Protein AF-A0A2Z2NC49-F1 (afdb_monomer_lite)

Secondary structure (DSSP, 8-state):
-HHHHHHHHHHHHHT-SGGGGHHHHHHHHHH-HHHHHHHHHHHHHHHHHH-----TTSHHHHHHHHHHHHHHHHHHHHHHH------HHHHHHHHHHHHTTT-HHHHHHHHHHHHHHHS---HHHHHHHHHHHHHHHHTHHHH-STTTHHHHHHHHHHHHHHHHHHHHHHHHHHHHHHHHHHHHS--

Radius of gyration: 19.15 Å; chains: 1; bounding box: 64×33×47 Å

Structure (mmCIF, N/CA/C/O backbone):
data_AF-A0A2Z2NC49-F1
#
_entry.id   AF-A0A2Z2NC49-F1
#
loop_
_atom_site.group_PDB
_atom_site.id
_atom_site.type_symbol
_atom_site.label_atom_id
_atom_site.label_alt_id
_atom_site.label_comp_id
_atom_site.label_asym_id
_atom_site.label_entity_id
_atom_site.label_seq_id
_atom_site.pdbx_PDB_ins_code
_atom_site.Cartn_x
_atom_site.Cartn_y
_atom_site.Cartn_z
_atom_site.occupancy
_atom_site.B_iso_or_equiv
_atom_site.auth_seq_id
_atom_site.auth_comp_id
_atom_site.auth_asym_id
_atom_site.auth_atom_id
_atom_site.pdbx_PDB_model_num
ATOM 1 N N . MET A 1 1 ? -2.972 -3.391 14.248 1.00 80.25 1 MET A N 1
ATOM 2 C CA . MET A 1 1 ? -1.504 -3.484 14.465 1.00 80.25 1 MET A CA 1
ATOM 3 C C . MET A 1 1 ? -0.791 -4.216 13.340 1.00 80.25 1 MET A C 1
ATOM 5 O O . MET A 1 1 ? 0.402 -4.004 13.164 1.00 80.25 1 MET A O 1
ATOM 9 N N . ILE A 1 2 ? -1.480 -5.060 12.569 1.00 86.94 2 ILE A N 1
ATOM 10 C CA . ILE A 1 2 ? -0.875 -5.729 11.416 1.00 86.94 2 ILE A CA 1
ATOM 11 C C . ILE A 1 2 ? -0.405 -4.758 10.324 1.00 86.94 2 ILE A C 1
ATOM 13 O O . ILE A 1 2 ? 0.514 -5.100 9.597 1.00 86.94 2 ILE A O 1
ATOM 17 N N . GLY A 1 3 ? -0.953 -3.540 10.237 1.00 86.50 3 GLY A N 1
ATOM 18 C CA . GLY A 1 3 ? -0.436 -2.502 9.347 1.00 86.50 3 GLY A CA 1
ATOM 19 C C . GLY A 1 3 ? 0.969 -2.059 9.738 1.00 86.50 3 GLY A C 1
ATOM 20 O O . GLY A 1 3 ? 1.830 -1.954 8.876 1.00 86.50 3 GLY A O 1
ATOM 21 N N . VAL A 1 4 ? 1.239 -1.913 11.039 1.00 89.62 4 VAL A N 1
ATOM 22 C CA . VAL A 1 4 ? 2.593 -1.629 11.551 1.00 89.62 4 VAL A CA 1
ATOM 23 C C . VAL A 1 4 ? 3.559 -2.763 11.205 1.00 89.62 4 VAL A C 1
ATOM 25 O O . VAL A 1 4 ? 4.654 -2.509 10.709 1.00 89.62 4 VAL A O 1
ATOM 28 N N . VAL A 1 5 ? 3.141 -4.015 11.419 1.00 90.44 5 VAL A N 1
ATOM 29 C CA . VAL A 1 5 ? 3.949 -5.201 11.083 1.00 90.44 5 VAL A CA 1
ATOM 30 C C . VAL A 1 5 ? 4.217 -5.270 9.580 1.00 90.44 5 VAL A C 1
ATOM 32 O O . VAL A 1 5 ? 5.365 -5.418 9.168 1.00 90.44 5 VAL A O 1
ATOM 35 N N . ALA A 1 6 ? 3.178 -5.096 8.761 1.00 91.06 6 ALA A N 1
ATOM 36 C CA . ALA A 1 6 ? 3.289 -5.078 7.311 1.00 91.06 6 ALA A CA 1
ATOM 37 C C . ALA A 1 6 ? 4.220 -3.959 6.833 1.00 91.06 6 ALA A C 1
ATOM 39 O O . ALA A 1 6 ? 5.021 -4.204 5.943 1.00 91.06 6 ALA A O 1
ATOM 40 N N . SER A 1 7 ? 4.178 -2.761 7.431 1.00 91.62 7 SER A N 1
ATOM 41 C CA . SER A 1 7 ? 5.107 -1.674 7.089 1.00 91.62 7 SER A CA 1
ATOM 42 C C . SER A 1 7 ? 6.551 -2.047 7.385 1.00 91.62 7 SER A C 1
ATOM 44 O O . SER A 1 7 ? 7.398 -1.897 6.509 1.00 91.62 7 SER A O 1
ATOM 46 N N . ILE A 1 8 ? 6.837 -2.574 8.576 1.00 91.94 8 ILE A N 1
ATOM 47 C CA . ILE A 1 8 ? 8.197 -2.994 8.938 1.00 91.94 8 ILE A CA 1
ATOM 48 C C . ILE A 1 8 ? 8.706 -4.037 7.938 1.00 91.94 8 ILE A C 1
ATOM 50 O O . ILE A 1 8 ? 9.750 -3.832 7.323 1.00 91.94 8 ILE A O 1
ATOM 54 N N . LEU A 1 9 ? 7.936 -5.105 7.716 1.00 91.38 9 LEU A N 1
ATOM 55 C CA . LEU A 1 9 ? 8.296 -6.186 6.795 1.00 91.38 9 LEU A CA 1
ATOM 56 C C . LEU A 1 9 ? 8.420 -5.702 5.342 1.00 91.38 9 LEU A C 1
ATOM 58 O O . LEU A 1 9 ? 9.351 -6.104 4.650 1.00 91.38 9 LEU A O 1
ATOM 62 N N . ALA A 1 10 ? 7.558 -4.785 4.897 1.00 89.81 10 ALA A N 1
ATOM 63 C CA . ALA A 1 10 ? 7.665 -4.177 3.573 1.00 89.81 10 ALA A CA 1
ATOM 64 C C . ALA A 1 10 ? 8.975 -3.400 3.404 1.00 89.81 10 ALA A C 1
ATOM 66 O O . ALA A 1 10 ? 9.538 -3.413 2.317 1.00 89.81 10 ALA A O 1
ATOM 67 N N . GLY A 1 11 ? 9.488 -2.763 4.462 1.00 87.94 11 GLY A N 1
ATOM 68 C CA . GLY A 1 11 ? 10.800 -2.111 4.418 1.00 87.94 11 GLY A CA 1
ATOM 69 C C . GLY A 1 11 ? 11.940 -3.096 4.229 1.00 87.94 11 GLY A C 1
ATOM 70 O O . GLY A 1 11 ? 12.829 -2.830 3.431 1.00 87.94 11 GLY A O 1
ATOM 71 N N . PHE A 1 12 ? 11.882 -4.263 4.874 1.00 87.69 12 PHE A N 1
ATOM 72 C CA . PHE A 1 12 ? 12.858 -5.329 4.636 1.00 87.69 12 PHE A CA 1
ATOM 73 C C . PHE A 1 12 ? 12.808 -5.838 3.192 1.00 87.69 12 PHE A C 1
ATOM 75 O O . PHE A 1 12 ? 13.853 -5.946 2.559 1.00 87.69 12 PHE A O 1
ATOM 82 N N . VAL A 1 13 ? 11.609 -6.078 2.650 1.00 86.00 13 VAL A N 1
ATOM 83 C CA . VAL A 1 13 ? 11.428 -6.491 1.245 1.00 86.00 13 VAL A CA 1
ATOM 84 C C . VAL A 1 13 ? 11.926 -5.413 0.274 1.00 86.00 13 VAL A C 1
ATOM 86 O O . VAL A 1 13 ? 12.535 -5.727 -0.742 1.00 86.00 13 VAL A O 1
ATOM 89 N N . ALA A 1 14 ? 11.699 -4.141 0.602 1.00 84.88 14 ALA A N 1
ATOM 90 C CA . ALA A 1 14 ? 12.112 -2.987 -0.192 1.00 84.88 14 ALA A CA 1
ATOM 91 C C . ALA A 1 14 ? 13.572 -2.549 0.042 1.00 84.88 14 ALA A C 1
ATOM 93 O O . ALA A 1 14 ? 14.036 -1.621 -0.616 1.00 84.88 14 ALA A O 1
ATOM 94 N N . GLY A 1 15 ? 14.286 -3.152 0.998 1.00 85.31 15 GLY A N 1
ATOM 95 C CA . GLY A 1 15 ? 15.643 -2.749 1.376 1.00 85.31 15 GLY A CA 1
ATOM 96 C C . GLY A 1 15 ? 15.753 -1.357 2.019 1.00 85.31 15 GLY A C 1
ATOM 97 O O . GLY A 1 15 ? 16.806 -0.731 1.927 1.00 85.31 15 GLY A O 1
ATOM 98 N N . THR A 1 16 ? 14.696 -0.849 2.665 1.00 85.50 16 THR A N 1
ATOM 99 C CA . THR A 1 16 ? 14.674 0.473 3.318 1.00 85.50 16 THR A CA 1
ATOM 100 C C . THR A 1 16 ? 14.382 0.394 4.816 1.00 85.50 16 THR A C 1
ATOM 102 O O . THR A 1 16 ? 13.482 -0.310 5.273 1.00 85.50 16 THR A O 1
ATOM 105 N N . TYR A 1 17 ? 15.113 1.189 5.597 1.00 88.19 17 TYR A N 1
ATOM 106 C CA . TYR A 1 17 ? 14.964 1.282 7.054 1.00 88.19 17 TYR A CA 1
ATOM 107 C C . TYR A 1 17 ? 13.852 2.240 7.488 1.00 88.19 17 TYR A C 1
ATOM 109 O O . TYR A 1 17 ? 13.485 2.297 8.660 1.00 88.19 17 TYR A O 1
ATOM 117 N N . ILE A 1 18 ? 13.300 3.015 6.557 1.00 88.00 18 ILE A N 1
ATOM 118 C CA . ILE A 1 18 ? 12.394 4.127 6.871 1.00 88.00 18 ILE A CA 1
ATOM 119 C C . ILE A 1 18 ? 11.063 3.631 7.423 1.00 88.00 18 ILE A C 1
ATOM 121 O O . ILE A 1 18 ? 10.421 4.301 8.233 1.00 88.00 18 ILE A O 1
ATOM 125 N N . THR A 1 19 ? 10.666 2.414 7.065 1.00 89.62 19 THR A N 1
ATOM 126 C CA . THR A 1 19 ? 9.452 1.798 7.597 1.00 89.62 19 THR A CA 1
ATOM 127 C C . THR A 1 19 ? 9.523 1.487 9.092 1.00 89.62 19 THR A C 1
ATOM 129 O O . THR A 1 19 ? 8.475 1.308 9.712 1.00 89.62 19 THR A O 1
ATOM 132 N N . LEU A 1 20 ? 10.709 1.530 9.712 1.00 91.19 20 LEU A N 1
ATOM 133 C CA . LEU A 1 20 ? 10.869 1.452 11.168 1.00 91.19 20 LEU A CA 1
ATOM 134 C C . LEU A 1 20 ? 10.263 2.654 11.904 1.00 91.19 20 LEU A C 1
ATOM 136 O O . LEU A 1 20 ? 10.089 2.596 13.118 1.00 91.19 20 LEU A O 1
ATOM 140 N N . LEU A 1 21 ? 9.892 3.723 11.192 1.00 91.31 21 LEU A N 1
ATOM 141 C CA . LEU A 1 21 ? 9.125 4.840 11.747 1.00 91.31 21 LEU A CA 1
ATOM 142 C C . LEU A 1 21 ? 7.625 4.524 11.896 1.00 91.31 21 LEU A C 1
ATOM 144 O O . LEU A 1 21 ? 6.924 5.232 12.621 1.00 91.31 21 LEU A O 1
ATOM 148 N N . ALA A 1 22 ? 7.114 3.457 11.269 1.00 91.75 22 ALA A N 1
ATOM 149 C CA . ALA A 1 22 ? 5.693 3.097 11.318 1.00 91.75 22 ALA A CA 1
ATOM 150 C C . ALA A 1 22 ? 5.133 2.898 12.748 1.00 91.75 22 ALA A C 1
ATOM 152 O O . ALA A 1 22 ? 4.032 3.390 13.022 1.00 91.75 22 ALA A O 1
ATOM 153 N N . PRO A 1 23 ? 5.849 2.263 13.703 1.00 92.56 23 PRO A N 1
ATOM 154 C CA . PRO A 1 23 ? 5.415 2.194 15.098 1.00 92.56 23 PRO A CA 1
ATOM 155 C C . PRO A 1 23 ? 5.244 3.570 15.740 1.00 92.56 23 PRO A C 1
ATOM 157 O O . PRO A 1 23 ? 4.274 3.783 16.461 1.00 92.56 23 PRO A O 1
ATOM 160 N N . LEU A 1 24 ? 6.144 4.517 15.458 1.00 92.81 24 LEU A N 1
ATOM 161 C CA . LEU A 1 24 ? 6.079 5.869 16.015 1.00 92.81 24 LEU A CA 1
ATOM 162 C C . LEU A 1 24 ? 4.837 6.612 15.508 1.00 92.81 24 LEU A C 1
ATOM 164 O O . LEU A 1 24 ? 4.118 7.221 16.300 1.00 92.81 24 LEU A O 1
ATOM 168 N N . VAL A 1 25 ? 4.525 6.477 14.216 1.00 93.06 25 VAL A N 1
ATOM 169 C CA . VAL A 1 25 ? 3.282 6.995 13.620 1.00 93.06 25 VAL A CA 1
ATOM 170 C C . VAL A 1 25 ? 2.052 6.421 14.332 1.00 93.06 25 VAL A C 1
ATOM 172 O O . VAL A 1 25 ? 1.142 7.164 14.707 1.00 93.06 25 VAL A O 1
ATOM 175 N N . TYR A 1 26 ? 2.033 5.109 14.575 1.00 91.94 26 TYR A N 1
ATOM 176 C CA . TYR A 1 26 ? 0.920 4.452 15.261 1.00 91.94 26 TYR A CA 1
ATOM 177 C C . TYR A 1 26 ? 0.796 4.874 16.734 1.00 91.94 26 TYR A C 1
ATOM 179 O O . TYR A 1 26 ? -0.310 5.130 17.208 1.00 91.94 26 TYR A O 1
ATOM 187 N N . ILE A 1 27 ? 1.910 5.018 17.458 1.00 92.38 27 ILE A N 1
ATOM 188 C CA . ILE A 1 27 ? 1.918 5.491 18.853 1.00 92.38 27 ILE A CA 1
ATOM 189 C C . ILE A 1 27 ? 1.343 6.910 18.947 1.00 92.38 27 ILE A C 1
ATOM 191 O O . ILE A 1 27 ? 0.522 7.188 19.823 1.00 92.38 27 ILE A O 1
ATOM 195 N N . LEU A 1 28 ? 1.711 7.802 18.023 1.00 91.69 28 LEU A N 1
ATOM 196 C CA . LEU A 1 28 ? 1.137 9.149 17.965 1.00 91.69 28 LEU A CA 1
ATOM 197 C C . LEU A 1 28 ? -0.372 9.110 17.698 1.00 91.69 28 LEU A C 1
ATOM 199 O O . LEU A 1 28 ? -1.124 9.853 18.334 1.00 91.69 28 LEU A O 1
ATOM 203 N N . ALA A 1 29 ? -0.821 8.198 16.831 1.00 91.75 29 ALA A N 1
ATOM 204 C CA . ALA A 1 29 ? -2.239 7.990 16.558 1.00 91.75 29 ALA A CA 1
ATOM 205 C C . ALA A 1 29 ? -3.023 7.539 17.798 1.00 91.75 29 ALA A C 1
ATOM 207 O O . ALA A 1 29 ? -4.148 7.998 17.996 1.00 91.75 29 ALA A O 1
ATOM 208 N N . LEU A 1 30 ? -2.438 6.695 18.660 1.00 89.25 30 LEU A N 1
ATOM 209 C CA . LEU A 1 30 ? -3.069 6.271 19.918 1.00 89.25 30 LEU A CA 1
ATOM 210 C C . LEU A 1 30 ? -3.349 7.457 20.851 1.00 89.25 30 LEU A C 1
ATOM 212 O O . LEU A 1 30 ? -4.396 7.482 21.497 1.00 89.25 30 LEU A O 1
ATOM 216 N N . LYS A 1 31 ? -2.459 8.457 20.888 1.00 91.00 31 LYS A N 1
ATOM 217 C CA . LYS A 1 31 ? -2.637 9.671 21.701 1.00 91.00 31 LYS A CA 1
ATOM 218 C C . LYS A 1 31 ? -3.673 10.621 21.099 1.00 91.00 31 LYS A C 1
ATOM 220 O O . LYS A 1 31 ? -4.560 11.094 21.803 1.00 91.00 31 LYS A O 1
ATOM 225 N N . ASN A 1 32 ? -3.562 10.921 19.805 1.00 90.50 32 ASN A N 1
ATOM 226 C CA . ASN A 1 32 ? -4.504 11.776 19.085 1.00 90.50 32 ASN A CA 1
ATOM 227 C C . ASN A 1 32 ? -4.551 11.375 17.602 1.00 90.50 32 ASN A C 1
ATOM 229 O O . ASN A 1 32 ? -3.512 11.280 16.950 1.00 90.50 32 ASN A O 1
ATOM 233 N N . ARG A 1 33 ? -5.761 11.204 17.048 1.00 88.81 33 ARG A N 1
ATOM 234 C CA . ARG A 1 33 ? -5.955 10.857 15.629 1.00 88.81 33 ARG A CA 1
ATOM 235 C C . ARG A 1 33 ? -5.261 11.829 14.705 1.00 88.81 33 ARG A C 1
ATOM 237 O O . ARG A 1 33 ? -4.655 11.409 13.730 1.00 88.81 33 ARG A O 1
ATOM 244 N N . ASP A 1 34 ? -5.421 13.113 14.995 1.00 92.19 34 ASP A N 1
ATOM 245 C CA . ASP A 1 34 ? -5.046 14.157 14.059 1.00 92.19 34 ASP A CA 1
ATOM 246 C C . ASP A 1 34 ? -3.517 14.268 14.033 1.00 92.19 34 ASP A C 1
ATOM 248 O O . ASP A 1 34 ? -2.929 14.365 12.962 1.00 92.19 34 ASP A O 1
ATOM 252 N N . LEU A 1 35 ? -2.862 14.072 15.187 1.00 91.88 35 LEU A N 1
ATOM 253 C CA . LEU A 1 35 ? -1.407 13.899 15.260 1.00 91.88 35 LEU A CA 1
ATOM 254 C C . LEU A 1 35 ? -0.939 12.646 14.512 1.00 91.88 35 LEU A C 1
ATOM 256 O O . LEU A 1 35 ? 0.044 12.714 13.782 1.00 91.88 35 LEU A O 1
ATOM 260 N N . GLY A 1 36 ? -1.642 11.520 14.659 1.00 92.31 36 GLY A N 1
ATOM 261 C CA . GLY A 1 36 ? -1.344 10.291 13.920 1.00 92.31 36 GLY A CA 1
ATOM 262 C C . GLY A 1 36 ? -1.448 10.462 12.404 1.00 92.31 36 GLY A C 1
ATOM 263 O O . GLY A 1 36 ? -0.591 9.976 11.676 1.00 92.31 36 GLY A O 1
ATOM 264 N N . LEU A 1 37 ? -2.460 11.189 11.924 1.00 93.88 37 LEU A N 1
ATOM 265 C CA . LEU A 1 37 ? -2.645 11.490 10.502 1.00 93.88 37 LEU A CA 1
ATOM 266 C C . LEU A 1 37 ? -1.564 12.428 9.964 1.00 93.88 37 LEU A C 1
ATOM 268 O O . LEU A 1 37 ? -1.038 12.181 8.882 1.00 93.88 37 LEU A O 1
ATOM 272 N N . VAL A 1 38 ? -1.196 13.463 10.723 1.00 95.38 38 VAL A N 1
ATOM 273 C CA . VAL A 1 38 ? -0.081 14.352 10.362 1.00 95.38 38 VAL A CA 1
ATOM 274 C C . VAL A 1 38 ? 1.230 13.565 10.310 1.00 95.38 38 VAL A C 1
ATOM 276 O O . VAL A 1 38 ? 1.960 13.658 9.326 1.00 95.38 38 VAL A O 1
ATOM 279 N N . ALA A 1 39 ? 1.503 12.735 11.319 1.00 94.69 39 ALA A N 1
ATOM 280 C CA . ALA A 1 39 ? 2.688 11.882 11.352 1.00 94.69 39 ALA A CA 1
ATOM 281 C C . ALA A 1 39 ? 2.711 10.886 10.185 1.00 94.69 39 ALA A C 1
ATOM 283 O O . ALA A 1 39 ? 3.747 10.708 9.553 1.00 94.69 39 ALA A O 1
ATOM 284 N N . TYR A 1 40 ? 1.568 10.278 9.864 1.00 95.25 40 TYR A N 1
ATOM 285 C CA . TYR A 1 40 ? 1.418 9.371 8.729 1.00 95.25 40 TYR A CA 1
ATOM 286 C C . TYR A 1 40 ? 1.685 10.069 7.391 1.00 95.25 40 TYR A C 1
ATOM 288 O O . TYR A 1 40 ? 2.366 9.513 6.531 1.00 95.25 40 TYR A O 1
ATOM 296 N N . LEU A 1 41 ? 1.190 11.297 7.223 1.00 94.31 41 LEU A N 1
ATOM 297 C CA . LEU A 1 41 ? 1.400 12.082 6.010 1.00 94.31 41 LEU A CA 1
ATOM 298 C C . LEU A 1 41 ? 2.881 12.427 5.816 1.00 94.31 41 LEU A C 1
ATOM 300 O O . LEU A 1 41 ? 3.422 12.200 4.738 1.00 94.31 41 LEU A O 1
ATOM 304 N N . ILE A 1 42 ? 3.554 12.898 6.870 1.00 94.25 42 ILE A N 1
ATOM 305 C CA . ILE A 1 42 ? 5.002 13.159 6.844 1.00 94.25 42 ILE A CA 1
ATOM 306 C C . ILE A 1 42 ? 5.772 11.866 6.543 1.00 94.25 42 ILE A C 1
ATOM 308 O O . ILE A 1 42 ? 6.675 11.864 5.709 1.00 94.25 42 ILE A O 1
ATOM 312 N N . TYR A 1 43 ? 5.382 10.759 7.179 1.00 93.75 43 TYR A N 1
ATOM 313 C CA . TYR A 1 43 ? 5.983 9.446 6.971 1.00 93.75 43 TYR A CA 1
ATOM 314 C C . TYR A 1 43 ? 5.896 8.982 5.513 1.00 93.75 43 TYR A C 1
ATOM 316 O O . TYR A 1 43 ? 6.913 8.566 4.965 1.00 93.75 43 TYR A O 1
ATOM 324 N N . ILE A 1 44 ? 4.734 9.087 4.856 1.00 92.25 44 ILE A N 1
ATOM 325 C CA . ILE A 1 44 ? 4.623 8.711 3.437 1.00 92.25 44 ILE A CA 1
ATOM 326 C C . ILE A 1 44 ? 5.459 9.618 2.553 1.00 92.25 44 ILE A C 1
ATOM 328 O O . ILE A 1 44 ? 6.110 9.114 1.645 1.00 92.25 44 ILE A O 1
ATOM 332 N N . LEU A 1 45 ? 5.432 10.935 2.772 1.00 90.62 45 LEU A N 1
ATOM 333 C CA . LEU A 1 45 ? 6.206 11.861 1.942 1.00 90.62 45 LEU A CA 1
ATOM 334 C C . LEU A 1 45 ? 7.699 11.532 2.014 1.00 90.62 45 LEU A C 1
ATOM 336 O O . LEU A 1 45 ? 8.379 11.492 0.991 1.00 90.62 45 LEU A O 1
ATOM 340 N N . TYR A 1 46 ? 8.185 11.218 3.213 1.00 91.62 46 TYR A N 1
ATOM 341 C CA . TYR A 1 46 ? 9.564 10.802 3.416 1.00 91.62 46 TYR A CA 1
ATOM 342 C C . TYR A 1 46 ? 9.861 9.420 2.809 1.00 91.62 46 TYR A C 1
ATOM 344 O O . TYR A 1 46 ? 10.881 9.242 2.144 1.00 91.62 46 TYR A O 1
ATOM 352 N N . LEU A 1 47 ? 8.956 8.448 2.966 1.00 89.81 47 LEU A N 1
ATOM 353 C CA . LEU A 1 47 ? 9.077 7.119 2.356 1.00 89.81 47 LEU A CA 1
ATOM 354 C C . LEU A 1 47 ? 9.088 7.192 0.818 1.00 89.81 47 LEU A C 1
ATOM 356 O O . LEU A 1 47 ? 9.887 6.526 0.172 1.00 89.81 47 LEU A O 1
ATOM 360 N N . GLY A 1 48 ? 8.237 8.029 0.228 1.00 84.44 48 GLY A N 1
ATOM 361 C CA . GLY A 1 48 ? 8.165 8.224 -1.219 1.00 84.44 48 GLY A CA 1
ATOM 362 C C . GLY A 1 48 ? 9.391 8.931 -1.796 1.00 84.44 48 GLY A C 1
ATOM 363 O O . GLY A 1 48 ? 9.773 8.647 -2.923 1.00 84.44 48 GLY A O 1
ATOM 364 N N . GLY A 1 49 ? 10.031 9.818 -1.028 1.00 82.44 49 GLY A N 1
ATOM 365 C CA . GLY A 1 49 ? 11.258 10.505 -1.447 1.00 82.44 49 GLY A CA 1
ATOM 366 C C . GLY A 1 49 ? 12.546 9.695 -1.271 1.00 82.44 49 GLY A C 1
ATOM 367 O O . GLY A 1 49 ? 13.602 10.147 -1.694 1.00 82.44 49 GLY A O 1
ATOM 368 N N . SER A 1 50 ? 12.482 8.534 -0.623 1.00 81.56 50 SER A N 1
ATOM 369 C CA . SER A 1 50 ? 13.660 7.744 -0.236 1.00 81.56 50 SER A CA 1
ATOM 370 C C . SER A 1 50 ? 13.756 6.383 -0.913 1.00 81.56 50 SER A C 1
ATOM 372 O O . SER A 1 50 ? 14.807 5.749 -0.860 1.00 81.56 50 SER A O 1
ATOM 374 N N . VAL A 1 51 ? 12.670 5.918 -1.530 1.00 79.75 51 VAL A N 1
ATOM 375 C CA . VAL A 1 51 ? 12.641 4.657 -2.266 1.00 79.75 51 VAL A CA 1
ATOM 376 C C . VAL A 1 51 ? 12.640 4.963 -3.755 1.00 79.75 51 VAL A C 1
ATOM 378 O O . VAL A 1 51 ? 11.652 5.449 -4.302 1.00 79.75 51 VAL A O 1
ATOM 381 N N . GLU A 1 52 ? 13.745 4.640 -4.419 1.00 72.25 52 GLU A N 1
ATOM 382 C CA . GLU A 1 52 ? 13.855 4.742 -5.869 1.00 72.25 52 GLU A CA 1
ATOM 383 C C . GLU A 1 52 ? 13.396 3.434 -6.521 1.00 72.25 52 GLU A C 1
ATOM 385 O O . GLU A 1 52 ? 14.061 2.402 -6.444 1.00 72.25 52 GLU A O 1
ATOM 390 N N . ALA A 1 53 ? 12.240 3.471 -7.183 1.00 70.38 53 ALA A N 1
ATOM 391 C CA . ALA A 1 53 ? 11.839 2.431 -8.122 1.00 70.38 53 ALA A CA 1
ATOM 392 C C . ALA A 1 53 ? 12.222 2.886 -9.534 1.00 70.38 53 ALA A C 1
ATOM 394 O O . ALA A 1 53 ? 11.862 3.984 -9.944 1.00 70.38 53 ALA A O 1
ATOM 395 N N . SER A 1 54 ? 12.941 2.055 -10.288 1.00 73.88 54 SER A N 1
ATOM 396 C CA . SER A 1 54 ? 13.377 2.395 -11.650 1.00 73.88 54 SER A CA 1
ATOM 397 C C . SER A 1 54 ? 12.220 2.384 -12.657 1.00 73.88 54 SER A C 1
ATOM 399 O O . SER A 1 54 ? 12.115 3.276 -13.498 1.00 73.88 54 SER A O 1
ATOM 401 N N . THR A 1 55 ? 11.348 1.375 -12.571 1.00 82.38 55 THR A N 1
ATOM 402 C CA . THR A 1 55 ? 10.153 1.205 -13.412 1.00 82.38 55 THR A CA 1
ATOM 403 C C . THR A 1 55 ? 9.224 0.137 -12.823 1.00 82.38 55 THR A C 1
ATOM 405 O O . THR A 1 55 ? 9.689 -0.879 -12.295 1.00 82.38 55 THR A O 1
ATOM 408 N N . LEU A 1 56 ? 7.909 0.324 -12.962 1.00 83.69 56 LEU A N 1
ATOM 409 C CA . LEU A 1 56 ? 6.872 -0.656 -12.612 1.00 83.69 56 LEU A CA 1
ATOM 410 C C . LEU A 1 56 ? 6.861 -1.885 -13.535 1.00 83.69 56 LEU A C 1
ATOM 412 O O . LEU A 1 56 ? 6.227 -2.882 -13.204 1.00 83.69 56 LEU A O 1
ATOM 416 N N . TYR A 1 57 ? 7.560 -1.839 -14.673 1.00 86.19 57 TYR A N 1
ATOM 417 C CA . TYR A 1 57 ? 7.709 -2.994 -15.568 1.00 86.19 57 TYR A CA 1
ATOM 418 C C . TYR A 1 57 ? 8.813 -3.962 -15.125 1.00 86.19 57 TYR A C 1
ATOM 420 O O . TYR A 1 57 ? 8.890 -5.082 -15.629 1.00 86.19 57 TYR A O 1
ATOM 428 N N . SER A 1 58 ? 9.656 -3.558 -14.172 1.00 88.19 58 SER A N 1
ATOM 429 C CA . SER A 1 58 ? 10.636 -4.448 -13.555 1.00 88.19 58 SER A CA 1
ATOM 430 C C . SER A 1 58 ? 9.989 -5.222 -12.412 1.00 88.19 58 SER A C 1
ATOM 432 O O . SER A 1 58 ? 9.206 -4.665 -11.643 1.00 88.19 58 SER A O 1
ATOM 434 N N . TYR A 1 59 ? 10.338 -6.501 -12.270 1.00 87.12 59 TYR A N 1
ATOM 435 C CA . TYR A 1 59 ? 9.831 -7.326 -11.175 1.00 87.12 59 TYR A CA 1
ATOM 436 C C . TYR A 1 59 ? 10.156 -6.708 -9.803 1.00 87.12 59 TYR A C 1
ATOM 438 O O . TYR A 1 59 ? 9.268 -6.560 -8.968 1.00 87.12 59 TYR A O 1
ATOM 446 N N . SER A 1 60 ? 11.401 -6.264 -9.594 1.00 86.06 60 SER A N 1
ATOM 447 C CA . SER A 1 60 ? 11.823 -5.635 -8.338 1.00 86.06 60 SER A CA 1
ATOM 448 C C . SER A 1 60 ? 11.074 -4.331 -8.061 1.00 86.06 60 SER A C 1
ATOM 450 O O . SER A 1 60 ? 10.603 -4.133 -6.942 1.00 86.06 60 SER A O 1
ATOM 452 N N . GLY A 1 61 ? 10.907 -3.468 -9.068 1.00 86.62 61 GLY A N 1
ATOM 453 C CA . GLY A 1 61 ? 10.147 -2.226 -8.938 1.00 86.62 61 GLY A CA 1
ATOM 454 C C . GLY A 1 61 ? 8.684 -2.490 -8.600 1.00 86.62 61 GLY A C 1
ATOM 455 O O . GLY A 1 61 ? 8.171 -1.939 -7.630 1.00 86.62 61 GLY A O 1
ATOM 456 N N . LEU A 1 62 ? 8.034 -3.402 -9.327 1.00 88.31 62 LEU A N 1
ATOM 457 C CA . LEU A 1 62 ? 6.641 -3.777 -9.092 1.00 88.31 62 LEU A CA 1
ATOM 458 C C . LEU A 1 62 ? 6.423 -4.321 -7.676 1.00 88.31 62 LEU A C 1
ATOM 460 O O . LEU A 1 62 ? 5.529 -3.855 -6.968 1.00 88.31 62 LEU A O 1
ATOM 464 N N . VAL A 1 63 ? 7.246 -5.285 -7.252 1.00 90.00 63 VAL A N 1
ATOM 465 C CA . VAL A 1 63 ? 7.149 -5.898 -5.920 1.00 90.00 63 VAL A CA 1
ATOM 466 C C . VAL A 1 63 ? 7.359 -4.854 -4.833 1.00 90.00 63 VAL A C 1
ATOM 468 O O . VAL A 1 63 ? 6.559 -4.778 -3.904 1.00 90.00 63 VAL A O 1
ATOM 471 N N . THR A 1 64 ? 8.377 -4.006 -4.977 1.00 89.38 64 THR A N 1
ATOM 472 C CA . THR A 1 64 ? 8.701 -2.953 -4.007 1.00 89.38 64 THR A CA 1
ATOM 473 C C . THR A 1 64 ? 7.565 -1.940 -3.887 1.00 89.38 64 THR A C 1
ATOM 475 O O . THR A 1 64 ? 7.106 -1.642 -2.782 1.00 89.38 64 THR A O 1
ATOM 478 N N . THR A 1 65 ? 7.047 -1.445 -5.016 1.00 89.06 65 THR A N 1
ATOM 479 C CA . THR A 1 65 ? 5.954 -0.468 -5.017 1.00 89.06 65 THR A CA 1
ATOM 480 C C . THR A 1 65 ? 4.664 -1.063 -4.456 1.00 89.06 65 THR A C 1
ATOM 482 O O . THR A 1 65 ? 3.990 -0.408 -3.659 1.00 89.06 65 THR A O 1
ATOM 485 N N . LEU A 1 66 ? 4.314 -2.304 -4.808 1.00 90.25 66 LEU A N 1
ATOM 486 C CA . LEU A 1 66 ? 3.130 -2.975 -4.263 1.00 90.25 66 LEU A CA 1
ATOM 487 C C . LEU A 1 66 ? 3.273 -3.254 -2.764 1.00 90.25 66 LEU A C 1
ATOM 489 O O . LEU A 1 66 ? 2.357 -2.954 -2.001 1.00 90.25 66 LEU A O 1
ATOM 493 N N . ALA A 1 67 ? 4.421 -3.770 -2.324 1.00 91.56 67 ALA A N 1
ATOM 494 C CA . ALA A 1 67 ? 4.679 -4.072 -0.921 1.00 91.56 67 ALA A CA 1
ATOM 495 C C . ALA A 1 67 ? 4.541 -2.819 -0.049 1.00 91.56 67 ALA A C 1
ATOM 497 O O . ALA A 1 67 ? 3.791 -2.824 0.930 1.00 91.56 67 ALA A O 1
ATOM 498 N N . LEU A 1 68 ? 5.209 -1.729 -0.440 1.00 91.88 68 LEU A N 1
ATOM 499 C CA . LEU A 1 68 ? 5.165 -0.469 0.294 1.00 91.88 68 LEU A CA 1
ATOM 500 C C . LEU A 1 68 ? 3.779 0.170 0.243 1.00 91.88 68 LEU A C 1
ATOM 502 O O . LEU A 1 68 ? 3.251 0.526 1.291 1.00 91.88 68 LEU A O 1
ATOM 506 N N . SER A 1 69 ? 3.150 0.271 -0.933 1.00 90.69 69 SER A N 1
ATOM 507 C CA . SER A 1 69 ? 1.831 0.910 -1.059 1.00 90.69 69 SER A CA 1
ATOM 508 C C . SER A 1 69 ? 0.757 0.193 -0.243 1.00 90.69 69 SER A C 1
ATOM 510 O O . SER A 1 69 ? 0.017 0.836 0.506 1.00 90.69 69 SER A O 1
ATOM 512 N N . LEU A 1 70 ? 0.697 -1.138 -0.310 1.00 91.69 70 LEU A N 1
ATOM 513 C CA . LEU A 1 70 ? -0.267 -1.917 0.460 1.00 91.69 70 LEU A CA 1
ATOM 514 C C . LEU A 1 70 ? -0.006 -1.815 1.961 1.00 91.69 70 LEU A C 1
ATOM 516 O O . LEU A 1 70 ? -0.942 -1.597 2.732 1.00 91.69 70 LEU A O 1
ATOM 520 N N . ALA A 1 71 ? 1.255 -1.915 2.381 1.00 92.69 71 ALA A N 1
ATOM 521 C CA . ALA A 1 71 ? 1.618 -1.760 3.780 1.00 92.69 71 ALA A CA 1
ATOM 522 C C . ALA A 1 71 ? 1.294 -0.354 4.307 1.00 92.69 71 ALA A C 1
ATOM 524 O O . ALA A 1 71 ? 0.759 -0.222 5.407 1.00 92.69 71 ALA A O 1
ATOM 525 N N . SER A 1 72 ? 1.533 0.697 3.517 1.00 93.00 72 SER A N 1
ATOM 526 C CA . SER A 1 72 ? 1.153 2.069 3.859 1.00 93.00 72 SER A CA 1
ATOM 527 C C . SER A 1 72 ? -0.360 2.221 4.010 1.00 93.00 72 SER A C 1
ATOM 529 O O . SER A 1 72 ? -0.803 2.897 4.940 1.00 93.00 72 SER A O 1
ATOM 531 N N . ILE A 1 73 ? -1.176 1.591 3.157 1.00 92.38 73 ILE A N 1
ATOM 532 C CA . ILE A 1 73 ? -2.642 1.637 3.299 1.00 92.38 73 ILE A CA 1
ATOM 533 C C . ILE A 1 73 ? -3.092 0.888 4.562 1.00 92.38 73 ILE A C 1
ATOM 535 O O . ILE A 1 73 ? -3.964 1.370 5.287 1.00 92.38 73 ILE A O 1
ATOM 539 N N . LEU A 1 74 ? -2.489 -0.265 4.869 1.00 92.31 74 LEU A N 1
ATOM 540 C CA . LEU A 1 74 ? -2.787 -0.992 6.106 1.00 92.31 74 LEU A CA 1
ATOM 541 C C . LEU A 1 74 ? -2.397 -0.193 7.354 1.00 92.31 74 LEU A C 1
ATOM 543 O O . LEU A 1 74 ? -3.144 -0.186 8.333 1.00 92.31 74 LEU A O 1
ATOM 547 N N . LEU A 1 75 ? -1.266 0.515 7.320 1.00 93.38 75 LEU A N 1
ATOM 548 C CA . LEU A 1 75 ? -0.861 1.411 8.400 1.00 93.38 75 LEU A CA 1
ATOM 549 C C . LEU A 1 75 ? -1.864 2.556 8.593 1.00 93.38 75 LEU A C 1
ATOM 551 O O . LEU A 1 75 ? -2.191 2.884 9.731 1.00 93.38 75 LEU A O 1
ATOM 555 N N . LEU A 1 76 ? -2.406 3.123 7.510 1.00 93.75 76 LEU A N 1
ATOM 556 C CA . LEU A 1 76 ? -3.463 4.135 7.601 1.00 93.75 76 LEU A CA 1
ATOM 557 C C . LEU A 1 76 ? -4.722 3.594 8.274 1.00 93.75 76 LEU A C 1
ATOM 559 O O . LEU A 1 76 ? -5.301 4.276 9.117 1.00 93.75 76 LEU A O 1
ATOM 563 N N . ASP A 1 77 ? -5.150 2.378 7.919 1.00 91.19 77 ASP A N 1
ATOM 564 C CA . ASP A 1 77 ? -6.303 1.731 8.558 1.00 91.19 77 ASP A CA 1
ATOM 565 C C . ASP A 1 77 ? -6.089 1.596 10.069 1.00 91.19 77 ASP A C 1
ATOM 567 O O . ASP A 1 77 ? -6.986 1.903 10.859 1.00 91.19 77 ASP A O 1
ATOM 571 N N . ASP A 1 78 ? -4.881 1.195 10.473 1.00 90.62 78 ASP A N 1
ATOM 572 C CA . ASP A 1 78 ? -4.485 1.095 11.876 1.00 90.62 78 ASP A CA 1
ATOM 573 C C . ASP A 1 78 ? -4.506 2.472 12.573 1.00 90.62 78 ASP A C 1
ATOM 575 O O . ASP A 1 78 ? -5.094 2.600 13.652 1.00 90.62 78 ASP A O 1
ATOM 579 N N . VAL A 1 79 ? -3.948 3.517 11.948 1.00 91.50 79 VAL A N 1
ATOM 580 C CA . VAL A 1 79 ? -3.963 4.908 12.454 1.00 91.50 79 VAL A CA 1
ATOM 581 C C . VAL A 1 79 ? -5.393 5.435 12.618 1.00 91.50 79 VAL A C 1
ATOM 583 O O . VAL A 1 79 ? -5.715 6.075 13.621 1.00 91.50 79 VAL A O 1
ATOM 586 N N . LEU A 1 80 ? -6.280 5.144 11.665 1.00 90.50 80 LEU A N 1
ATOM 587 C CA . LEU A 1 80 ? -7.671 5.595 11.696 1.00 90.50 80 LEU A CA 1
ATOM 588 C C . LEU A 1 80 ? -8.495 4.874 12.769 1.00 90.50 80 LEU A C 1
ATOM 590 O O . LEU A 1 80 ? -9.284 5.518 13.469 1.00 90.50 80 LEU A O 1
ATOM 594 N N . LYS A 1 81 ? -8.326 3.553 12.905 1.00 86.94 81 LYS A N 1
ATOM 595 C CA . LYS A 1 81 ? -9.123 2.722 13.824 1.00 86.94 81 LYS A CA 1
ATOM 596 C C . LYS A 1 81 ? -8.628 2.760 15.264 1.00 86.94 81 LYS A C 1
ATOM 598 O O . LYS A 1 81 ? -9.445 2.567 16.164 1.00 86.94 81 LYS A O 1
ATOM 603 N N . ARG A 1 82 ? -7.328 2.995 15.493 1.00 80.75 82 ARG A N 1
ATOM 604 C CA . ARG A 1 82 ? -6.673 3.083 16.819 1.00 80.75 82 ARG A CA 1
ATOM 605 C C . ARG A 1 82 ? -6.911 1.889 17.748 1.00 80.75 82 ARG A C 1
ATOM 607 O O . ARG A 1 82 ? -6.728 1.996 18.957 1.00 80.75 82 ARG A O 1
ATOM 614 N N . LYS A 1 83 ? -7.367 0.760 17.210 1.00 73.31 83 LYS A N 1
ATOM 615 C CA . LYS A 1 83 ? -7.693 -0.431 17.989 1.00 73.31 83 LYS A CA 1
ATOM 616 C C . LYS A 1 83 ? -6.805 -1.578 17.533 1.00 73.31 83 LYS A C 1
ATOM 618 O O . LYS A 1 83 ? -6.896 -1.967 16.365 1.00 73.31 83 LYS A O 1
ATOM 623 N N . PRO A 1 84 ? -5.975 -2.139 18.428 1.00 67.12 84 PRO A N 1
ATOM 624 C CA . PRO A 1 84 ? -5.319 -3.400 18.156 1.00 67.12 84 PRO A CA 1
ATOM 625 C C . PRO A 1 84 ? -6.393 -4.489 18.120 1.00 67.12 84 PRO A C 1
ATOM 627 O O . PRO A 1 84 ? -6.902 -4.915 19.152 1.00 67.12 84 PRO A O 1
ATOM 630 N N . THR A 1 85 ? -6.791 -4.903 16.921 1.00 65.75 85 THR A N 1
ATOM 631 C CA . THR A 1 85 ? -7.435 -6.202 16.752 1.00 65.75 85 THR A CA 1
ATOM 632 C C . THR A 1 85 ? -6.328 -7.254 16.729 1.00 65.75 85 THR A C 1
ATOM 634 O O . THR A 1 85 ? -5.273 -7.001 16.149 1.00 65.75 85 THR A O 1
ATOM 637 N N . PHE A 1 86 ? -6.544 -8.352 17.460 1.00 67.38 86 PHE A N 1
ATOM 638 C CA . PHE A 1 86 ? -5.733 -9.569 17.420 1.00 67.38 86 PHE A CA 1
ATOM 639 C C . PHE A 1 86 ? -6.678 -10.752 17.199 1.00 67.38 86 PHE A C 1
ATOM 641 O O . PHE A 1 86 ? -7.300 -11.263 18.130 1.00 67.38 86 PHE A O 1
ATOM 648 N N . GLY A 1 87 ? -6.850 -11.133 15.939 1.00 79.25 87 GLY A N 1
ATOM 649 C CA . GLY A 1 87 ? -7.671 -12.258 15.503 1.00 79.25 87 GLY A CA 1
ATOM 650 C C . GLY A 1 87 ? -6.837 -13.421 14.966 1.00 79.25 87 GLY A C 1
ATOM 651 O O . GLY A 1 87 ? -5.698 -13.254 14.537 1.00 79.25 87 GLY A O 1
ATOM 652 N N . ARG A 1 88 ? -7.443 -14.616 14.905 1.00 80.94 88 ARG A N 1
ATOM 653 C CA . ARG A 1 88 ? -6.822 -15.812 14.293 1.00 80.94 88 ARG A CA 1
ATOM 654 C C . ARG A 1 88 ? -6.385 -15.570 12.845 1.00 80.94 88 ARG A C 1
ATOM 656 O O . ARG A 1 88 ? -5.342 -16.057 12.425 1.00 80.94 88 ARG A O 1
ATOM 663 N N . VAL A 1 89 ? -7.173 -14.786 12.109 1.00 82.75 89 VAL A N 1
ATOM 664 C CA . VAL A 1 89 ? -6.876 -14.393 10.727 1.00 82.75 89 VAL A CA 1
ATOM 665 C C . VAL A 1 89 ? -5.601 -13.555 10.659 1.00 82.75 89 VAL A C 1
ATOM 667 O O . VAL A 1 89 ? -4.755 -13.837 9.823 1.00 82.75 89 VAL A O 1
ATOM 670 N N . GLU A 1 90 ? -5.434 -12.581 11.560 1.00 82.06 90 GLU A N 1
ATOM 671 C CA . GLU A 1 90 ? -4.266 -11.692 11.574 1.00 82.06 90 GLU A CA 1
ATOM 672 C C . GLU A 1 90 ? -2.977 -12.468 11.843 1.00 82.06 90 GLU A C 1
ATOM 674 O O . GLU A 1 90 ? -1.967 -12.217 11.186 1.00 82.06 90 GLU A O 1
ATOM 679 N N . LEU A 1 91 ? -3.022 -13.451 12.746 1.00 84.38 91 LEU A N 1
ATOM 680 C CA . LEU A 1 91 ? -1.877 -14.306 13.060 1.00 84.38 91 LEU A CA 1
ATOM 681 C C . LEU A 1 91 ? -1.461 -15.153 11.848 1.00 84.38 91 LEU A C 1
ATOM 683 O O . LEU A 1 91 ? -0.279 -15.200 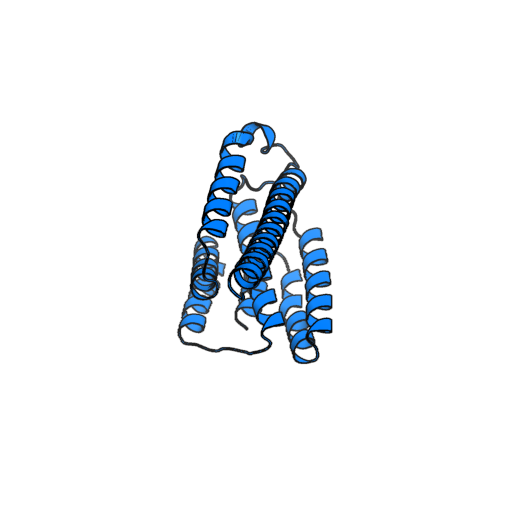11.513 1.00 84.38 91 LEU A O 1
ATOM 687 N N . LEU A 1 92 ? -2.431 -15.737 11.135 1.00 85.44 92 LEU A N 1
ATOM 688 C CA . LEU A 1 92 ? -2.168 -16.501 9.914 1.00 85.44 92 LEU A CA 1
ATOM 689 C C . LEU A 1 92 ? -1.579 -15.616 8.805 1.00 85.44 92 LEU A C 1
ATOM 691 O O . LEU A 1 92 ? -0.570 -15.978 8.206 1.00 85.44 92 LEU A O 1
ATOM 695 N N . THR A 1 93 ? -2.135 -14.425 8.572 1.00 85.88 93 THR A N 1
ATOM 696 C CA . THR A 1 93 ? -1.565 -13.473 7.599 1.00 85.88 93 THR A CA 1
ATOM 697 C C . THR A 1 93 ? -0.186 -12.977 7.992 1.00 85.88 93 THR A C 1
ATOM 699 O O . THR A 1 93 ? 0.664 -12.818 7.123 1.00 85.88 93 THR A O 1
ATOM 702 N N . THR A 1 94 ? 0.067 -12.778 9.286 1.00 87.25 94 THR A N 1
ATOM 703 C CA . THR A 1 94 ? 1.390 -12.374 9.772 1.00 87.25 94 THR A CA 1
ATOM 704 C C . THR A 1 94 ? 2.419 -13.460 9.472 1.00 87.25 94 THR A C 1
ATOM 706 O O . THR A 1 94 ? 3.507 -13.143 9.007 1.00 87.25 94 THR A O 1
ATOM 709 N N . LEU A 1 95 ? 2.062 -14.737 9.644 1.00 87.56 95 LEU A N 1
ATOM 710 C CA . LEU A 1 95 ? 2.931 -15.859 9.285 1.00 87.56 95 LEU A CA 1
ATOM 711 C C . LEU A 1 95 ? 3.306 -15.828 7.794 1.00 87.56 95 LEU A C 1
ATOM 713 O O . LEU A 1 95 ? 4.486 -15.907 7.462 1.00 87.56 95 LEU A O 1
ATOM 717 N N . PHE A 1 96 ? 2.325 -15.638 6.904 1.00 86.81 96 PHE A N 1
ATOM 718 C CA . PHE A 1 96 ? 2.574 -15.493 5.462 1.00 86.81 96 PHE A CA 1
ATOM 719 C C . PHE A 1 96 ? 3.476 -14.294 5.141 1.00 86.81 96 PHE A C 1
ATOM 721 O O . PHE A 1 96 ? 4.397 -14.420 4.338 1.00 86.81 96 PHE A O 1
ATOM 728 N N . MET A 1 97 ? 3.264 -13.150 5.800 1.00 90.62 97 MET A N 1
ATOM 729 C CA . MET A 1 97 ? 4.119 -11.971 5.626 1.00 90.62 97 MET A CA 1
ATOM 730 C C . MET A 1 97 ? 5.558 -12.221 6.097 1.00 90.62 97 MET A C 1
ATOM 732 O O . MET A 1 97 ? 6.491 -11.739 5.465 1.00 90.62 97 MET A O 1
ATOM 736 N N . VAL A 1 98 ? 5.759 -12.988 7.174 1.00 91.25 98 VAL A N 1
ATOM 737 C CA . VAL A 1 98 ? 7.099 -13.338 7.677 1.00 91.25 98 VAL A CA 1
ATOM 738 C C . VAL A 1 98 ? 7.812 -14.305 6.731 1.00 91.25 98 VAL A C 1
ATOM 740 O O . VAL A 1 98 ? 8.984 -14.096 6.432 1.00 91.25 98 VAL A O 1
ATOM 743 N N . VAL A 1 99 ? 7.113 -15.312 6.192 1.00 90.06 99 VAL A N 1
ATOM 744 C CA . VAL A 1 99 ? 7.643 -16.162 5.099 1.00 90.06 99 VAL A CA 1
ATOM 745 C C . VAL A 1 99 ? 8.025 -15.308 3.884 1.00 90.06 99 VAL A C 1
ATOM 747 O O . VAL A 1 99 ? 9.002 -15.588 3.189 1.00 90.06 99 VAL A O 1
ATOM 750 N N . GLY A 1 100 ? 7.303 -14.205 3.703 1.00 86.25 100 GLY A N 1
ATOM 751 C CA . GLY A 1 100 ? 7.576 -13.143 2.752 1.00 86.25 100 GLY A CA 1
ATOM 752 C C . GLY A 1 100 ? 8.985 -12.540 2.777 1.00 86.25 100 GLY A C 1
ATOM 753 O O . GLY A 1 100 ? 9.413 -11.979 1.773 1.00 86.25 100 GLY A O 1
ATOM 754 N N . LEU A 1 101 ? 9.724 -12.682 3.883 1.00 86.69 101 LEU A N 1
ATOM 755 C CA . LEU A 1 101 ? 11.123 -12.248 3.978 1.00 86.69 101 LEU A CA 1
ATOM 756 C C . LEU A 1 101 ? 12.074 -13.104 3.131 1.00 86.69 101 LEU A C 1
ATOM 758 O O . LEU A 1 101 ? 13.133 -12.627 2.737 1.00 86.69 101 LEU A O 1
ATOM 762 N N . VAL A 1 102 ? 11.709 -14.361 2.868 1.00 88.75 102 VAL A N 1
ATOM 763 C CA . VAL A 1 102 ? 12.483 -15.275 2.014 1.00 88.75 102 VAL A CA 1
ATOM 764 C C . VAL A 1 102 ? 11.953 -15.244 0.583 1.00 88.75 102 VAL A C 1
ATOM 766 O O . VAL A 1 102 ? 12.726 -15.313 -0.367 1.00 88.75 102 VAL A O 1
ATOM 769 N N . VAL A 1 103 ? 10.630 -15.136 0.433 1.00 90.00 103 VAL A N 1
ATOM 770 C CA . VAL A 1 103 ? 9.930 -15.169 -0.856 1.00 90.00 103 VAL A CA 1
ATOM 771 C C . VAL A 1 103 ? 9.030 -13.931 -0.960 1.00 90.00 103 VAL A C 1
ATOM 773 O O . VAL A 1 103 ? 7.931 -13.950 -0.400 1.00 90.00 103 VAL A O 1
ATOM 776 N N . PRO A 1 104 ? 9.439 -12.853 -1.654 1.00 86.81 104 PRO A N 1
ATOM 777 C CA . PRO A 1 104 ? 8.677 -11.599 -1.722 1.00 86.81 104 PRO A CA 1
ATOM 778 C C . PRO A 1 104 ? 7.228 -11.764 -2.211 1.00 86.81 104 PRO A C 1
ATOM 780 O O . PRO A 1 104 ? 6.326 -11.033 -1.796 1.00 86.81 104 PRO A O 1
ATOM 783 N N . GLU A 1 105 ? 6.959 -12.766 -3.044 1.00 87.88 105 GLU A N 1
ATOM 784 C CA . GLU A 1 105 ? 5.613 -13.114 -3.503 1.00 87.88 105 GLU A CA 1
ATOM 785 C C . GLU A 1 105 ? 4.714 -13.581 -2.357 1.00 87.88 105 GLU A C 1
ATOM 787 O O . GLU A 1 105 ? 3.529 -13.247 -2.330 1.00 87.88 105 GLU A O 1
ATOM 792 N N . ALA A 1 106 ? 5.264 -14.312 -1.383 1.00 89.44 106 ALA A N 1
ATOM 793 C CA . ALA A 1 106 ? 4.523 -14.737 -0.199 1.00 89.44 106 ALA A CA 1
ATOM 794 C C . ALA A 1 106 ? 4.150 -13.535 0.681 1.00 89.44 106 ALA A C 1
ATOM 796 O O . ALA A 1 106 ? 3.047 -13.506 1.236 1.00 89.44 106 ALA A O 1
ATOM 797 N N . PHE A 1 107 ? 5.012 -12.509 0.738 1.00 91.56 107 PHE A N 1
ATOM 798 C CA . PHE A 1 107 ? 4.692 -11.244 1.401 1.00 91.56 107 PHE A CA 1
ATOM 799 C C . PHE A 1 107 ? 3.478 -10.587 0.743 1.00 91.56 107 PHE A C 1
ATOM 801 O O . PHE A 1 107 ? 2.479 -10.313 1.412 1.00 91.56 107 PHE A O 1
ATOM 808 N N . LEU A 1 108 ? 3.538 -10.383 -0.577 1.00 90.69 108 LEU A N 1
ATOM 809 C CA . LEU A 1 108 ? 2.454 -9.762 -1.337 1.00 90.69 108 LEU A CA 1
ATOM 810 C C . LEU A 1 108 ? 1.153 -10.551 -1.219 1.00 90.69 108 LEU A C 1
ATOM 812 O O . LEU A 1 108 ? 0.106 -9.951 -0.986 1.00 90.69 108 LEU A O 1
ATOM 816 N N . ALA A 1 109 ? 1.208 -11.880 -1.316 1.00 89.62 109 ALA A N 1
ATOM 817 C CA . ALA 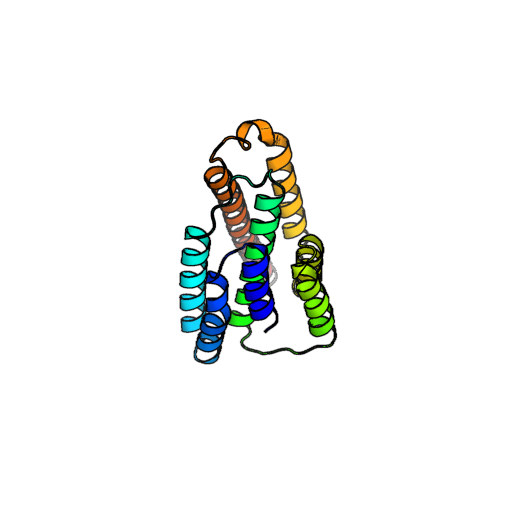A 1 109 ? 0.043 -12.738 -1.143 1.00 89.62 109 ALA A CA 1
ATOM 818 C C . ALA A 1 109 ? -0.571 -12.583 0.257 1.00 89.62 109 ALA A C 1
ATOM 820 O O . ALA A 1 109 ? -1.784 -12.414 0.376 1.00 89.62 109 ALA A O 1
ATOM 821 N N . GLY A 1 110 ? 0.252 -12.571 1.311 1.00 90.12 110 GLY A N 1
ATOM 822 C CA . GLY A 1 110 ? -0.204 -12.380 2.690 1.00 90.12 110 GLY A CA 1
ATOM 823 C C . GLY A 1 110 ? -0.847 -11.011 2.919 1.00 90.12 110 GLY A C 1
ATOM 824 O O . GLY A 1 110 ? -1.942 -10.920 3.482 1.00 90.12 110 GLY A O 1
ATOM 825 N N . VAL A 1 111 ? -0.204 -9.944 2.436 1.00 90.62 111 VAL A N 1
ATOM 826 C CA . VAL A 1 111 ? -0.735 -8.576 2.516 1.00 90.62 111 VAL A CA 1
ATOM 827 C C . VAL A 1 111 ? -2.021 -8.440 1.709 1.00 90.62 111 VAL A C 1
ATOM 829 O O . VAL A 1 111 ? -2.993 -7.882 2.217 1.00 90.62 111 VAL A O 1
ATOM 832 N N . MET A 1 112 ? -2.072 -8.982 0.492 1.00 89.50 112 MET A N 1
ATOM 833 C CA . MET A 1 112 ? -3.260 -8.923 -0.358 1.00 89.50 112 MET A CA 1
ATOM 834 C C . MET A 1 112 ? -4.422 -9.720 0.210 1.00 89.50 112 MET A C 1
ATOM 836 O O . MET A 1 112 ? -5.546 -9.222 0.231 1.00 89.50 112 MET A O 1
ATOM 840 N N . PHE A 1 113 ? -4.168 -10.917 0.732 1.00 89.19 113 PHE A N 1
ATOM 841 C CA . PHE A 1 113 ? -5.191 -11.714 1.396 1.00 89.19 113 PHE A CA 1
ATOM 842 C C . PHE A 1 113 ? -5.779 -10.964 2.595 1.00 89.19 113 PHE A C 1
ATOM 844 O O . PHE A 1 113 ? -7.000 -10.839 2.708 1.00 89.19 113 PHE A O 1
ATOM 851 N N . TYR A 1 114 ? -4.928 -10.373 3.441 1.00 88.88 114 TYR A N 1
ATOM 852 C CA . TYR A 1 114 ? -5.402 -9.544 4.547 1.00 88.88 114 TYR A CA 1
ATOM 853 C C . TYR A 1 114 ? -6.204 -8.331 4.055 1.00 88.88 114 TYR A C 1
ATOM 855 O O . TYR A 1 114 ? -7.277 -8.030 4.580 1.00 88.88 114 TYR A O 1
ATOM 863 N N . PHE A 1 115 ? -5.710 -7.653 3.019 1.00 88.25 115 PHE A N 1
ATOM 864 C CA . PHE A 1 115 ? -6.352 -6.487 2.426 1.00 88.25 115 PHE A CA 1
ATOM 865 C C . PHE A 1 115 ? -7.755 -6.812 1.901 1.00 88.25 115 PHE A C 1
ATO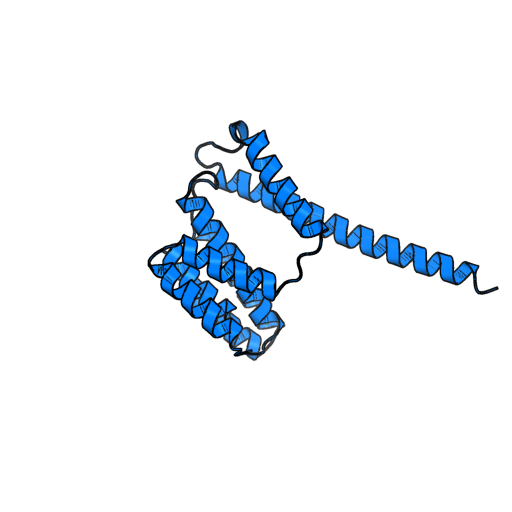M 867 O O . PHE A 1 115 ? -8.694 -6.081 2.196 1.00 88.25 115 PHE A O 1
ATOM 874 N N . LEU A 1 116 ? -7.928 -7.929 1.193 1.00 86.81 116 LEU A N 1
ATOM 875 C CA . LEU A 1 116 ? -9.221 -8.367 0.656 1.00 86.81 116 LEU A CA 1
ATOM 876 C C . LEU A 1 116 ? -10.223 -8.749 1.751 1.00 86.81 116 LEU A C 1
ATOM 878 O O . LEU A 1 116 ? -11.416 -8.483 1.618 1.00 86.81 116 LEU A O 1
ATOM 882 N N . LEU A 1 117 ? -9.754 -9.346 2.849 1.00 85.25 117 LEU A N 1
ATOM 883 C CA . LEU A 1 117 ? -10.612 -9.651 3.997 1.00 85.25 117 LEU A CA 1
ATOM 884 C C . LEU A 1 117 ? -11.032 -8.385 4.751 1.00 85.25 117 LEU A C 1
ATOM 886 O O . LEU A 1 117 ? -12.155 -8.295 5.251 1.00 85.25 117 LEU A O 1
ATOM 890 N N . ARG A 1 118 ? -10.127 -7.407 4.846 1.00 83.25 118 ARG A N 1
ATOM 891 C CA . ARG A 1 118 ? -10.330 -6.165 5.600 1.00 83.25 118 ARG A CA 1
ATOM 892 C C . ARG A 1 118 ? -11.147 -5.135 4.819 1.00 83.25 118 ARG A C 1
ATOM 894 O O . ARG A 1 118 ? -11.984 -4.450 5.410 1.00 83.25 118 ARG A O 1
ATOM 901 N N . PHE A 1 119 ? -10.915 -5.021 3.515 1.00 82.62 119 PHE A N 1
ATOM 902 C CA . PHE A 1 119 ? -11.558 -4.061 2.627 1.00 82.62 119 PHE A CA 1
ATOM 903 C C . PHE A 1 119 ? -12.490 -4.778 1.656 1.00 82.62 119 PHE A C 1
ATOM 905 O O . PHE A 1 119 ? -12.059 -5.509 0.769 1.00 82.62 119 PHE A O 1
ATOM 912 N N . ARG A 1 120 ? -13.793 -4.501 1.768 1.00 78.44 120 ARG A N 1
ATOM 913 C CA . ARG A 1 120 ? -14.757 -4.914 0.744 1.00 78.44 120 ARG A CA 1
ATOM 914 C C . ARG A 1 120 ? -14.521 -4.093 -0.519 1.00 78.44 120 ARG A C 1
ATOM 916 O O . ARG A 1 120 ? -14.971 -2.949 -0.609 1.00 78.44 120 ARG A O 1
ATOM 923 N N . LEU A 1 121 ? -13.812 -4.674 -1.481 1.00 75.19 121 LEU A N 1
ATOM 924 C CA . LEU A 1 121 ? -13.626 -4.069 -2.792 1.00 75.19 121 LEU A CA 1
ATOM 925 C C . LEU A 1 121 ? -14.972 -4.006 -3.514 1.00 75.19 121 LEU A C 1
ATOM 927 O O . LEU A 1 121 ? -15.556 -5.023 -3.877 1.00 75.19 121 LEU A O 1
ATOM 931 N N . GLY A 1 122 ? -15.483 -2.791 -3.703 1.00 78.06 122 GLY A N 1
ATOM 932 C CA . GLY A 1 122 ? -16.633 -2.571 -4.569 1.00 78.06 122 GLY A CA 1
ATOM 933 C C . GLY A 1 122 ? -16.262 -2.810 -6.033 1.00 78.06 122 GLY A C 1
ATOM 934 O O . GLY A 1 122 ? -15.110 -2.620 -6.424 1.00 78.06 122 GLY A O 1
ATOM 935 N N . VAL A 1 123 ? -17.259 -3.138 -6.858 1.00 79.56 123 VAL 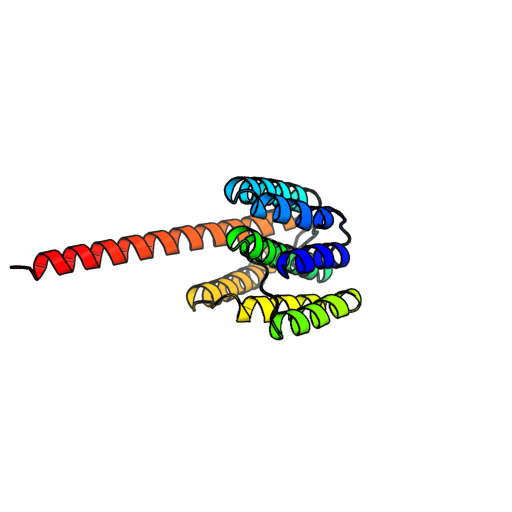A N 1
ATOM 936 C CA . VAL A 1 123 ? -17.095 -3.353 -8.310 1.00 79.56 123 VAL A CA 1
ATOM 937 C C . VAL A 1 123 ? -16.362 -2.186 -8.983 1.00 79.56 123 VAL A C 1
ATOM 939 O O . VAL A 1 123 ? -15.530 -2.409 -9.852 1.00 79.56 123 VAL A O 1
ATOM 942 N N . GLY A 1 124 ? -16.590 -0.946 -8.531 1.00 78.06 124 GLY A N 1
ATOM 943 C CA . GLY A 1 124 ? -15.891 0.232 -9.054 1.00 78.06 124 GLY A CA 1
ATOM 944 C C . GLY A 1 124 ? -14.378 0.238 -8.800 1.00 78.06 124 GLY A C 1
ATOM 945 O O . GLY A 1 124 ? -13.627 0.654 -9.675 1.00 78.06 124 GLY A O 1
ATOM 946 N N . ILE A 1 125 ? -13.912 -0.262 -7.647 1.00 80.25 125 ILE A N 1
ATOM 947 C CA . ILE A 1 125 ? -12.470 -0.367 -7.357 1.00 80.25 125 ILE A CA 1
ATOM 948 C C . ILE A 1 125 ? -11.854 -1.484 -8.202 1.00 80.25 125 ILE A C 1
ATOM 950 O O . ILE A 1 125 ? -10.766 -1.320 -8.740 1.00 80.25 125 ILE A O 1
ATOM 954 N N . PHE A 1 126 ? -12.563 -2.602 -8.368 1.00 83.38 126 PHE A N 1
ATOM 955 C CA . PHE A 1 126 ? -12.093 -3.686 -9.226 1.00 83.38 126 PHE A CA 1
ATOM 956 C C . PHE A 1 126 ? -11.996 -3.248 -10.694 1.00 83.38 126 PHE A C 1
ATOM 958 O O . PHE A 1 126 ? -10.952 -3.413 -11.316 1.00 83.38 126 PHE A O 1
ATOM 965 N N . ALA A 1 127 ? -13.044 -2.607 -11.222 1.00 82.69 127 ALA A N 1
ATOM 966 C CA . ALA A 1 127 ? -13.049 -2.045 -12.571 1.00 82.69 127 ALA A CA 1
ATOM 967 C C . ALA A 1 127 ? -11.917 -1.027 -12.770 1.00 82.69 127 ALA A C 1
ATOM 969 O O . ALA A 1 127 ? -11.279 -1.014 -13.818 1.00 82.69 127 ALA A O 1
ATOM 970 N N . PHE A 1 128 ? -11.622 -0.221 -11.748 1.00 83.31 128 PHE A N 1
ATOM 971 C CA . PHE A 1 128 ? -10.490 0.698 -11.766 1.00 83.31 128 PHE A CA 1
ATOM 972 C C . PHE A 1 128 ? -9.145 -0.011 -11.855 1.00 83.31 128 PHE A C 1
ATOM 974 O O . PHE A 1 128 ? -8.331 0.359 -12.693 1.00 83.31 128 PHE A O 1
ATOM 981 N N . LEU A 1 129 ? -8.911 -1.030 -11.026 1.00 85.06 129 LEU A N 1
ATOM 982 C CA . LEU A 1 129 ? -7.666 -1.796 -11.071 1.00 85.06 129 LEU A CA 1
ATOM 983 C C . LEU A 1 129 ? -7.479 -2.447 -12.446 1.00 85.06 129 LEU A C 1
ATOM 985 O O . LEU A 1 129 ? -6.398 -2.355 -13.020 1.00 85.06 129 LEU A O 1
ATOM 989 N N . VAL A 1 130 ? -8.543 -3.022 -13.016 1.00 88.25 130 VAL A N 1
ATOM 990 C CA . VAL A 1 130 ? -8.522 -3.601 -14.369 1.00 88.25 130 VAL A CA 1
ATOM 991 C C . VAL A 1 130 ? -8.233 -2.536 -15.430 1.00 88.25 130 VAL A C 1
ATOM 993 O O . VAL A 1 130 ? -7.393 -2.758 -16.303 1.00 88.25 130 VAL A O 1
ATOM 996 N N . ALA A 1 131 ? -8.877 -1.369 -15.353 1.00 87.12 131 ALA A N 1
ATOM 997 C CA . ALA A 1 131 ? -8.629 -0.262 -16.275 1.00 87.12 131 ALA A CA 1
ATOM 998 C C . ALA A 1 131 ? -7.183 0.243 -16.172 1.00 87.12 131 ALA A C 1
ATOM 1000 O O . ALA A 1 131 ? -6.531 0.446 -17.192 1.00 87.12 131 ALA A O 1
ATOM 1001 N N . MET A 1 132 ? -6.657 0.379 -14.953 1.00 87.56 132 MET A N 1
ATOM 1002 C CA . MET A 1 132 ? -5.287 0.819 -14.707 1.00 87.56 132 MET A CA 1
ATOM 1003 C C . MET A 1 132 ? -4.280 -0.171 -15.296 1.00 87.56 132 MET A C 1
ATOM 1005 O O . MET A 1 132 ? -3.404 0.231 -16.056 1.00 87.56 132 MET A O 1
ATOM 1009 N N . VAL A 1 133 ? -4.449 -1.471 -15.035 1.00 89.19 133 VAL A N 1
ATOM 1010 C CA . VAL A 1 133 ? -3.610 -2.519 -15.640 1.00 89.19 133 VAL A CA 1
ATOM 1011 C C . VAL A 1 133 ? -3.694 -2.464 -17.166 1.00 89.19 133 VAL A C 1
ATOM 1013 O O . VAL A 1 133 ? -2.666 -2.506 -17.836 1.00 89.19 133 VAL A O 1
ATOM 1016 N N . SER A 1 134 ? -4.892 -2.290 -17.726 1.00 89.12 134 SER A N 1
ATOM 1017 C CA . SER A 1 134 ? -5.088 -2.195 -19.178 1.00 89.12 134 SER A CA 1
ATOM 1018 C C . SER A 1 134 ? -4.343 -1.003 -19.785 1.00 89.12 134 SER A C 1
ATOM 1020 O O . SER A 1 134 ? -3.676 -1.161 -20.802 1.00 89.12 134 SER A O 1
ATOM 1022 N N . VAL A 1 135 ? -4.389 0.172 -19.148 1.00 88.75 135 VAL A N 1
ATOM 1023 C CA . VAL A 1 135 ? -3.644 1.365 -19.589 1.00 88.75 135 VAL A CA 1
ATOM 1024 C C . VAL A 1 135 ? -2.139 1.101 -19.578 1.00 88.75 135 VAL A C 1
ATOM 1026 O O . VAL A 1 135 ? -1.466 1.378 -20.568 1.00 88.75 135 VAL A O 1
ATOM 1029 N N . PHE A 1 136 ? -1.614 0.511 -18.503 1.00 88.81 136 PHE A N 1
ATOM 1030 C CA . PHE A 1 136 ? -0.193 0.169 -18.406 1.00 88.81 136 PHE A CA 1
ATOM 1031 C C . PHE A 1 136 ? 0.244 -0.884 -19.435 1.00 88.81 136 PHE A C 1
ATOM 1033 O O . PHE A 1 136 ? 1.390 -0.857 -19.880 1.00 88.81 136 PHE A O 1
ATOM 1040 N N . LEU A 1 137 ? -0.644 -1.792 -19.843 1.00 89.81 137 LEU A N 1
ATOM 1041 C CA . LEU A 1 137 ? -0.354 -2.769 -20.894 1.00 89.81 137 LEU A CA 1
ATOM 1042 C C . LEU A 1 137 ? -0.402 -2.146 -22.295 1.00 89.81 137 LEU A C 1
ATOM 1044 O O . LEU A 1 137 ? 0.514 -2.365 -23.084 1.00 89.81 137 LEU A O 1
ATOM 1048 N N . ILE A 1 138 ? -1.433 -1.350 -22.597 1.00 92.50 138 ILE A N 1
ATOM 1049 C CA . ILE A 1 138 ? -1.632 -0.730 -23.917 1.00 92.50 138 ILE A CA 1
ATOM 1050 C C . ILE A 1 138 ? -0.549 0.314 -24.202 1.00 92.50 138 ILE A C 1
ATOM 1052 O O . ILE A 1 138 ? 0.022 0.334 -25.288 1.00 92.50 138 ILE A O 1
ATOM 1056 N N . PHE A 1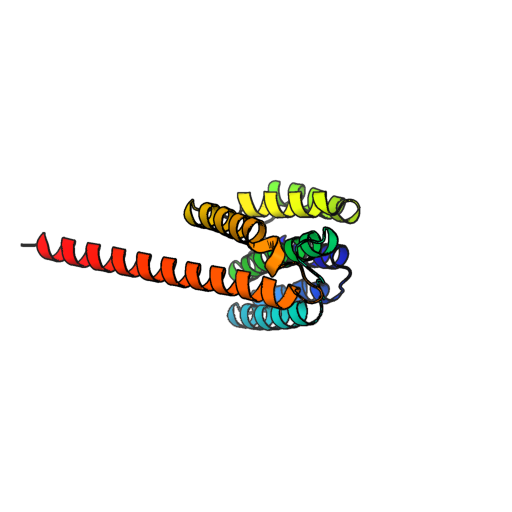 139 ? -0.233 1.164 -23.223 1.00 90.38 139 PHE A N 1
ATOM 1057 C CA . PHE A 1 139 ? 0.721 2.266 -23.381 1.00 90.38 139 PHE A CA 1
ATOM 1058 C C . PHE A 1 139 ? 2.143 1.902 -22.945 1.00 90.38 139 PHE A C 1
ATOM 1060 O O . PHE A 1 139 ? 2.962 2.790 -22.704 1.00 90.38 139 PHE A O 1
ATOM 1067 N N . ARG A 1 140 ? 2.467 0.605 -22.865 1.00 88.81 140 ARG A N 1
ATOM 1068 C CA . ARG A 1 140 ? 3.781 0.133 -22.412 1.00 88.81 140 ARG A CA 1
ATOM 1069 C C . ARG A 1 140 ? 4.937 0.778 -23.171 1.00 88.81 140 ARG A C 1
ATOM 1071 O O . ARG A 1 140 ? 5.871 1.253 -22.543 1.00 88.81 140 ARG A O 1
ATOM 1078 N N . SER A 1 141 ? 4.859 0.865 -24.497 1.00 85.44 141 SER A N 1
ATOM 1079 C CA . SER A 1 141 ? 5.921 1.462 -25.322 1.00 85.44 141 SER A CA 1
ATOM 1080 C C . SER A 1 141 ? 6.194 2.938 -25.011 1.00 85.44 141 SER A C 1
ATOM 1082 O O . SER A 1 141 ? 7.282 3.426 -25.289 1.00 85.44 141 SER A O 1
ATOM 1084 N N . SER A 1 142 ? 5.216 3.654 -24.451 1.00 87.19 142 SER A N 1
ATOM 1085 C CA . SER A 1 142 ? 5.343 5.063 -24.064 1.00 87.19 142 SER A CA 1
ATOM 1086 C C . SER A 1 142 ? 5.705 5.247 -22.590 1.00 87.19 142 SER A C 1
ATOM 1088 O O . SER A 1 142 ? 6.160 6.321 -22.209 1.00 87.19 142 SER A O 1
ATOM 1090 N N . LEU A 1 143 ? 5.484 4.227 -21.758 1.00 85.19 143 LEU A N 1
ATOM 1091 C CA . LEU A 1 143 ? 5.689 4.271 -20.309 1.00 85.19 143 LEU A CA 1
ATOM 1092 C C . LEU A 1 143 ? 6.929 3.498 -19.850 1.00 85.19 143 LEU A C 1
ATOM 1094 O O . LEU A 1 143 ? 7.328 3.664 -18.704 1.00 85.19 143 LEU A O 1
ATOM 1098 N N . ASP A 1 144 ? 7.526 2.660 -20.696 1.00 87.44 144 ASP A N 1
ATOM 1099 C CA . ASP A 1 144 ? 8.689 1.824 -20.380 1.00 87.44 144 ASP A CA 1
ATOM 1100 C C . ASP A 1 144 ? 9.969 2.437 -20.971 1.00 87.44 144 ASP A C 1
ATOM 1102 O O . ASP A 1 144 ? 10.501 1.988 -21.984 1.00 87.44 144 ASP A O 1
ATOM 1106 N N . PHE A 1 145 ? 10.436 3.528 -20.359 1.00 84.06 145 PHE A N 1
ATOM 1107 C CA . PHE A 1 145 ? 11.700 4.189 -20.706 1.00 84.06 145 PHE A CA 1
ATOM 1108 C C . PHE A 1 145 ? 12.558 4.449 -19.452 1.00 84.06 145 PHE A C 1
ATOM 1110 O O . PHE A 1 145 ? 12.031 4.440 -18.333 1.00 84.06 145 PHE A O 1
ATOM 1117 N N . PRO A 1 146 ? 13.879 4.675 -19.583 1.00 80.00 146 PRO A N 1
ATOM 1118 C CA . PRO A 1 146 ? 14.744 4.949 -18.434 1.00 80.00 146 PRO A CA 1
ATOM 1119 C C . PRO A 1 146 ? 14.282 6.188 -17.651 1.00 80.00 146 PRO A C 1
ATOM 1121 O O . PRO A 1 146 ? 14.130 7.263 -18.223 1.00 80.00 146 PRO A O 1
ATOM 1124 N N . GLY A 1 147 ? 14.041 6.042 -16.345 1.00 79.69 147 GLY A N 1
ATOM 1125 C CA . GLY A 1 147 ? 13.530 7.128 -15.494 1.00 79.69 147 GLY A CA 1
ATOM 1126 C C . GLY A 1 147 ? 12.013 7.358 -15.577 1.00 79.69 147 GLY A C 1
ATOM 1127 O O . GLY A 1 147 ? 11.503 8.325 -15.015 1.00 79.69 147 GLY A O 1
ATOM 1128 N N . SER A 1 148 ? 11.270 6.467 -16.236 1.00 84.56 148 SER A N 1
ATOM 1129 C CA . SER A 1 148 ? 9.811 6.572 -16.395 1.00 84.56 148 SER A CA 1
ATOM 1130 C C . SER A 1 148 ? 9.000 6.427 -15.106 1.00 84.56 148 SER A C 1
ATOM 1132 O O . SER A 1 148 ? 7.813 6.748 -15.113 1.00 84.56 148 SER A O 1
ATOM 1134 N N . ALA A 1 149 ? 9.596 5.997 -13.989 1.00 82.31 149 ALA A N 1
ATOM 1135 C CA . ALA A 1 149 ? 8.889 5.791 -12.723 1.00 82.31 149 ALA A CA 1
ATOM 1136 C C . ALA A 1 149 ? 8.089 7.019 -12.257 1.00 82.31 149 ALA A C 1
ATOM 1138 O O . ALA A 1 149 ? 6.952 6.877 -11.806 1.00 82.31 149 ALA A O 1
ATOM 1139 N N . ALA A 1 150 ? 8.630 8.230 -12.432 1.00 83.44 150 ALA A N 1
ATOM 1140 C CA . ALA A 1 150 ? 7.916 9.464 -12.106 1.00 83.44 150 ALA A CA 1
ATOM 1141 C C . ALA A 1 150 ? 6.667 9.649 -12.987 1.00 83.44 150 ALA A C 1
ATOM 1143 O O . ALA A 1 150 ? 5.584 9.954 -12.490 1.00 83.44 150 ALA A O 1
ATOM 1144 N N . THR A 1 151 ? 6.788 9.405 -14.294 1.00 85.50 151 THR A N 1
ATOM 1145 C CA . THR A 1 151 ? 5.669 9.462 -15.244 1.00 85.50 151 THR A CA 1
ATOM 1146 C C . THR A 1 151 ? 4.623 8.392 -14.940 1.00 85.50 151 THR A C 1
ATOM 1148 O O . THR A 1 151 ? 3.429 8.677 -14.941 1.00 85.50 151 THR A O 1
ATOM 1151 N N . GLN A 1 152 ? 5.053 7.178 -14.606 1.00 87.75 152 GLN A N 1
ATOM 1152 C CA . GLN A 1 152 ? 4.172 6.084 -14.202 1.00 87.75 152 GLN A CA 1
ATOM 1153 C C . GLN A 1 152 ? 3.405 6.433 -12.915 1.00 87.75 152 GLN A C 1
ATOM 1155 O O . GLN A 1 152 ? 2.187 6.262 -12.857 1.00 87.75 152 GLN A O 1
ATOM 1160 N N . ALA A 1 153 ? 4.080 6.998 -11.910 1.00 84.88 153 ALA A N 1
ATOM 1161 C CA . ALA A 1 153 ? 3.448 7.463 -10.677 1.00 84.88 153 ALA A CA 1
ATOM 1162 C C . ALA A 1 153 ? 2.447 8.602 -10.930 1.00 84.88 153 ALA A C 1
ATOM 1164 O O . ALA A 1 153 ? 1.368 8.615 -10.331 1.00 84.88 153 ALA A O 1
ATOM 1165 N N . LEU A 1 154 ? 2.758 9.527 -11.845 1.00 86.75 154 LEU A N 1
ATOM 1166 C CA . LEU A 1 154 ? 1.835 10.584 -12.268 1.00 86.75 154 LEU A CA 1
ATOM 1167 C C . LEU A 1 154 ? 0.576 10.011 -12.921 1.00 86.75 154 LEU A C 1
ATOM 1169 O O . LEU A 1 154 ? -0.524 10.438 -12.576 1.00 86.75 154 LEU A O 1
ATOM 1173 N N . VAL A 1 155 ? 0.713 9.020 -13.807 1.00 87.44 155 VAL A N 1
ATOM 1174 C CA . VAL A 1 155 ? -0.428 8.344 -14.451 1.00 87.44 155 VAL A CA 1
ATOM 1175 C C . VAL A 1 155 ? -1.316 7.679 -13.398 1.00 87.44 155 VAL A C 1
ATOM 1177 O O . VAL A 1 155 ? -2.523 7.919 -13.379 1.00 87.44 155 VAL A O 1
ATOM 1180 N N . VAL A 1 156 ? -0.729 6.909 -12.475 1.00 86.75 156 VAL A N 1
ATOM 1181 C CA . VAL A 1 156 ? -1.471 6.259 -11.376 1.00 86.75 156 VAL A CA 1
ATOM 1182 C C . VAL A 1 156 ? -2.182 7.295 -10.505 1.00 86.75 156 VAL A C 1
ATOM 1184 O O . VAL A 1 156 ? -3.361 7.136 -10.188 1.00 86.75 156 VAL A O 1
ATOM 1187 N N . SER A 1 157 ? -1.495 8.383 -10.153 1.00 85.69 157 SER A N 1
ATOM 1188 C CA . SER A 1 157 ? -2.046 9.447 -9.310 1.00 85.69 157 SER A CA 1
ATOM 1189 C C . SER A 1 157 ? -3.194 10.182 -9.998 1.00 85.69 157 SER A C 1
ATOM 1191 O O . SER A 1 157 ? -4.235 10.402 -9.382 1.00 85.69 157 SER A O 1
ATOM 1193 N N . ALA A 1 158 ? -3.052 10.512 -11.284 1.00 87.19 158 ALA A N 1
ATOM 1194 C CA . ALA A 1 158 ? -4.094 11.163 -12.073 1.00 87.19 158 ALA A CA 1
ATOM 1195 C C . ALA A 1 158 ? -5.355 10.293 -12.160 1.00 87.19 158 ALA A C 1
ATOM 1197 O O . ALA A 1 158 ? -6.461 10.775 -11.910 1.00 87.19 158 ALA A O 1
ATOM 1198 N N . PHE A 1 159 ? -5.186 8.995 -12.426 1.00 85.25 159 PHE A N 1
ATOM 1199 C CA . PHE A 1 159 ? -6.280 8.024 -12.420 1.00 85.25 159 PHE A CA 1
ATOM 1200 C C . PHE A 1 159 ? -6.939 7.907 -11.040 1.00 85.25 159 PHE A C 1
ATOM 1202 O O . PHE A 1 159 ? -8.168 7.917 -10.936 1.00 85.25 159 PHE A O 1
ATOM 1209 N N . GLY A 1 160 ? -6.141 7.847 -9.971 1.00 83.50 160 GLY A N 1
ATOM 1210 C CA . GLY A 1 160 ? -6.640 7.799 -8.597 1.00 83.50 160 GLY A CA 1
ATOM 1211 C C . GLY A 1 160 ? -7.456 9.037 -8.219 1.00 83.50 160 GLY A C 1
ATOM 1212 O O . GLY A 1 160 ? -8.560 8.910 -7.685 1.00 83.50 160 GLY A O 1
ATOM 1213 N N . ILE A 1 161 ? -6.960 10.234 -8.548 1.00 86.00 161 ILE A N 1
ATOM 1214 C CA . ILE A 1 161 ? -7.664 11.505 -8.321 1.00 86.00 161 ILE A CA 1
ATOM 1215 C C . ILE A 1 161 ? -8.960 11.544 -9.129 1.00 86.00 161 ILE A C 1
ATOM 1217 O O . ILE A 1 161 ? -10.014 11.861 -8.578 1.00 86.00 161 ILE A O 1
ATOM 1221 N N . PHE A 1 162 ? -8.914 11.172 -10.410 1.00 86.25 162 PHE A N 1
ATOM 1222 C CA . PHE A 1 162 ? -10.100 11.113 -11.262 1.00 86.25 162 PHE A CA 1
ATOM 1223 C C . PHE A 1 162 ? -11.178 10.194 -10.672 1.00 86.25 162 PHE A C 1
ATOM 1225 O O . PHE A 1 162 ? -12.359 10.555 -10.625 1.00 86.25 162 PHE A O 1
ATOM 1232 N N . LEU A 1 163 ? -10.790 9.029 -10.147 1.00 81.69 163 LEU A N 1
ATOM 1233 C CA . LEU A 1 163 ? -11.732 8.122 -9.500 1.00 81.69 163 LEU A CA 1
ATOM 1234 C C . LEU A 1 163 ? -12.284 8.689 -8.189 1.00 81.69 163 LEU A C 1
ATOM 1236 O O . LEU A 1 163 ? -13.485 8.596 -7.930 1.00 81.69 163 LEU A O 1
ATOM 1240 N N . ALA A 1 164 ? -11.433 9.292 -7.360 1.00 81.31 164 ALA A N 1
ATOM 1241 C CA . ALA A 1 164 ? -11.865 9.915 -6.113 1.00 81.31 164 ALA A CA 1
ATOM 1242 C C . ALA A 1 164 ? -12.895 11.026 -6.378 1.00 81.31 164 ALA A C 1
ATOM 1244 O O . ALA A 1 164 ? -13.958 11.049 -5.753 1.00 81.31 164 ALA A O 1
ATOM 1245 N N . VAL A 1 165 ? -12.623 11.893 -7.357 1.00 84.88 165 VAL A N 1
ATOM 1246 C CA . VAL A 1 165 ? -13.521 12.979 -7.767 1.00 84.88 165 VAL A CA 1
ATOM 1247 C C . VAL A 1 165 ? -14.820 12.427 -8.349 1.00 84.88 165 VAL A C 1
ATOM 1249 O O . VAL A 1 165 ? -15.895 12.804 -7.884 1.00 84.88 165 VAL A O 1
ATOM 1252 N N . SER A 1 166 ? -14.758 11.501 -9.308 1.00 82.19 166 SER A N 1
ATOM 1253 C CA . SER A 1 166 ? -15.963 10.926 -9.928 1.00 82.19 166 SER A CA 1
ATOM 1254 C C . SER A 1 166 ? -16.851 10.200 -8.911 1.00 82.19 166 SER A C 1
ATOM 1256 O O . SER A 1 166 ? -18.067 10.392 -8.909 1.00 82.19 166 SER A O 1
ATOM 1258 N N . SER A 1 167 ? -16.261 9.455 -7.972 1.00 78.56 167 SER A N 1
ATOM 1259 C CA . SER A 1 167 ? -16.978 8.786 -6.877 1.00 78.56 167 SER A CA 1
ATOM 1260 C C . SER A 1 167 ? -17.682 9.775 -5.939 1.00 78.56 167 SER A C 1
ATOM 1262 O O . SER A 1 167 ? -18.841 9.565 -5.565 1.00 78.56 167 SER A O 1
ATOM 1264 N N . LEU A 1 168 ? -17.018 10.877 -5.575 1.00 80.06 168 LEU A N 1
ATOM 1265 C CA . LEU A 1 168 ? -17.607 11.928 -4.738 1.00 80.06 168 LEU A CA 1
ATOM 1266 C C . LEU A 1 168 ? -18.743 12.659 -5.461 1.00 80.06 168 LEU A C 1
ATOM 1268 O O . LEU A 1 168 ? -19.815 12.856 -4.882 1.00 80.06 168 LEU A O 1
ATOM 1272 N N . VAL A 1 169 ? -18.538 13.019 -6.730 1.00 81.31 169 VAL A N 1
ATOM 1273 C CA . VAL A 1 169 ? -19.545 13.695 -7.557 1.00 81.31 169 VAL A CA 1
ATOM 1274 C C . VAL A 1 169 ? -20.779 12.812 -7.726 1.00 81.31 169 VAL A C 1
ATOM 1276 O O . VAL A 1 169 ? -21.888 13.272 -7.452 1.00 81.31 169 VAL A O 1
ATOM 1279 N N . TRP A 1 170 ? -20.618 11.529 -8.067 1.00 73.56 170 TRP A N 1
ATOM 1280 C CA . TRP A 1 170 ? -21.757 10.616 -8.219 1.00 73.56 170 TRP A CA 1
ATOM 1281 C C . TRP A 1 170 ? -22.555 10.433 -6.930 1.00 73.56 170 TRP A C 1
ATOM 1283 O O . TRP A 1 170 ? -23.787 10.448 -6.960 1.00 73.56 170 TRP A O 1
ATOM 1293 N N . LYS A 1 171 ? -21.879 10.295 -5.782 1.00 72.38 171 LYS A N 1
ATOM 1294 C CA . LYS A 1 171 ? -22.560 10.189 -4.481 1.00 72.38 171 LYS A CA 1
ATOM 1295 C C . LYS A 1 171 ? -23.363 11.447 -4.157 1.00 72.38 171 LYS A C 1
ATOM 1297 O O . LYS A 1 171 ? -24.497 11.342 -3.686 1.00 72.38 171 LYS A O 1
ATOM 1302 N N . ASN A 1 172 ? -22.804 12.622 -4.437 1.00 71.38 172 ASN A N 1
ATOM 1303 C CA . ASN A 1 172 ? -23.473 13.897 -4.194 1.00 71.38 172 ASN A CA 1
ATOM 1304 C C . ASN A 1 172 ? -24.660 14.122 -5.144 1.00 71.38 172 ASN A C 1
ATOM 1306 O O . ASN A 1 172 ? -25.711 14.580 -4.693 1.00 71.38 172 ASN A O 1
ATOM 1310 N N . LEU A 1 173 ? -24.541 13.737 -6.420 1.00 67.00 173 LEU A N 1
ATOM 1311 C CA . LEU A 1 173 ? -25.640 13.796 -7.391 1.00 67.00 173 LEU A CA 1
ATOM 1312 C C . LEU A 1 173 ? -26.804 12.887 -6.982 1.00 67.00 173 LEU A C 1
ATOM 1314 O O . LEU A 1 173 ? -27.936 13.356 -6.869 1.00 67.00 173 LEU A O 1
ATOM 1318 N N . LYS A 1 174 ? -26.520 11.625 -6.636 1.00 62.12 174 LYS A N 1
ATOM 1319 C CA . LYS A 1 174 ? -27.545 10.658 -6.213 1.00 62.12 174 LYS A CA 1
ATOM 1320 C C . LYS A 1 174 ? -28.275 11.101 -4.940 1.00 62.12 174 LYS A C 1
ATOM 1322 O O . LYS A 1 174 ? -29.486 10.924 -4.814 1.00 62.12 174 LYS A O 1
ATOM 1327 N N . LYS A 1 175 ? -27.558 11.730 -3.998 1.00 59.44 175 LYS A N 1
ATOM 1328 C CA . LYS A 1 175 ? -28.160 12.318 -2.790 1.00 59.44 175 LYS A CA 1
ATOM 1329 C C . LYS A 1 175 ? -29.092 13.485 -3.137 1.00 59.44 175 LYS A C 1
ATOM 1331 O O . LYS A 1 175 ? -30.162 13.601 -2.546 1.00 59.44 175 LYS A O 1
ATOM 1336 N N . ARG A 1 176 ? -28.716 14.327 -4.105 1.00 59.25 176 ARG A N 1
ATOM 1337 C CA . ARG A 1 176 ? -29.512 15.487 -4.537 1.00 59.25 176 ARG A CA 1
ATOM 1338 C C . ARG A 1 176 ? -30.792 15.075 -5.273 1.00 59.25 176 ARG A C 1
ATOM 1340 O O . ARG A 1 176 ? -31.833 15.686 -5.046 1.00 59.25 176 ARG A O 1
ATOM 1347 N N . GLU A 1 177 ? -30.738 14.028 -6.093 1.00 60.84 177 GLU A N 1
ATOM 1348 C CA . GLU A 1 177 ? -31.913 13.478 -6.785 1.00 60.84 177 GLU A CA 1
ATOM 1349 C C . GLU A 1 177 ? -32.918 12.841 -5.820 1.00 60.84 177 GLU A C 1
ATOM 1351 O O . GLU A 1 177 ? -34.110 13.129 -5.920 1.00 60.84 177 GLU A O 1
ATOM 1356 N N . MET A 1 178 ? -32.457 12.070 -4.823 1.00 58.22 178 MET A N 1
ATOM 1357 C CA . MET A 1 178 ? -33.354 11.509 -3.799 1.00 58.22 178 MET A CA 1
ATOM 1358 C C . MET A 1 178 ? -34.072 12.598 -2.989 1.00 58.22 178 MET A C 1
ATOM 1360 O O . MET A 1 178 ? -35.269 12.482 -2.737 1.00 58.22 178 MET A O 1
ATOM 1364 N N . PHE A 1 179 ? -33.382 13.689 -2.638 1.00 59.41 179 PHE A N 1
ATOM 1365 C CA . PHE A 1 179 ? -34.011 14.831 -1.960 1.00 59.41 179 PHE A CA 1
ATOM 1366 C C . PHE A 1 179 ? -35.049 15.551 -2.834 1.00 59.41 179 PHE A C 1
ATOM 1368 O O . PHE A 1 179 ? -36.039 16.063 -2.313 1.00 59.41 179 PHE A O 1
ATOM 1375 N N . ARG A 1 180 ? -34.848 15.594 -4.157 1.00 59.19 180 ARG A N 1
ATOM 1376 C CA . ARG A 1 180 ? -35.786 16.230 -5.094 1.00 59.19 180 ARG A CA 1
ATOM 1377 C C . ARG A 1 180 ? -37.032 15.371 -5.330 1.00 59.19 180 ARG A C 1
ATOM 1379 O O . ARG A 1 180 ? -38.126 15.916 -5.382 1.00 59.19 180 ARG A O 1
ATOM 1386 N N . LEU A 1 181 ? -36.873 14.048 -5.400 1.00 58.41 181 LEU A N 1
ATOM 1387 C CA . LEU A 1 181 ? -37.985 13.094 -5.485 1.00 58.41 181 LEU A CA 1
ATOM 1388 C C . LEU A 1 181 ? -38.851 13.120 -4.220 1.00 58.41 181 LEU A C 1
ATOM 1390 O O . LEU A 1 181 ? -40.064 13.253 -4.329 1.00 58.41 181 LEU A O 1
ATOM 1394 N N . TYR A 1 182 ? -38.253 13.100 -3.025 1.0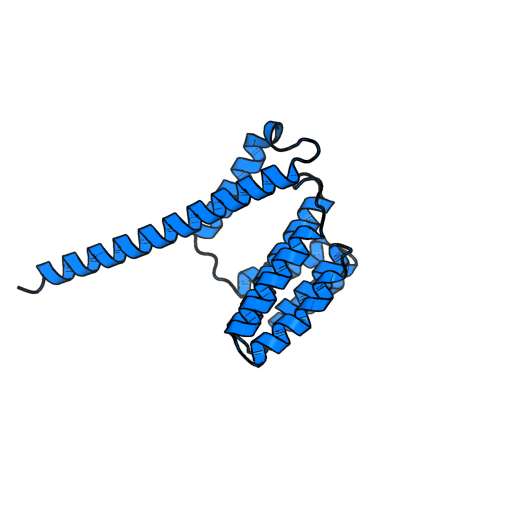0 57.19 182 TYR A N 1
ATOM 1395 C CA . TYR A 1 182 ? -39.014 13.128 -1.765 1.00 57.19 182 TYR A CA 1
ATOM 1396 C C . TYR A 1 182 ? -39.847 14.411 -1.594 1.00 57.19 182 TYR A C 1
ATOM 1398 O O . TYR A 1 182 ? -40.940 14.378 -1.041 1.00 57.19 182 TYR A O 1
ATOM 1406 N N . ARG A 1 183 ? -39.365 15.545 -2.122 1.00 54.94 183 ARG A N 1
ATOM 1407 C CA . ARG A 1 183 ? -40.097 16.822 -2.099 1.00 54.94 183 ARG A CA 1
ATOM 1408 C C . ARG A 1 183 ? -41.311 16.844 -3.037 1.00 54.94 183 ARG A C 1
ATOM 1410 O O . ARG A 1 183 ? -42.238 17.598 -2.780 1.00 54.94 183 ARG A O 1
ATOM 1417 N N . ASN A 1 184 ? -41.314 16.022 -4.086 1.00 58.53 184 ASN A N 1
ATOM 1418 C CA . ASN A 1 184 ? -42.415 15.941 -5.050 1.00 58.53 184 ASN A CA 1
ATOM 1419 C C . ASN A 1 184 ? -43.505 14.928 -4.652 1.00 58.53 184 ASN A C 1
ATOM 1421 O O . ASN A 1 184 ? -44.606 15.015 -5.176 1.00 58.53 184 ASN A O 1
ATOM 1425 N N . PHE A 1 185 ? -43.220 13.994 -3.736 1.00 58.97 185 PHE A N 1
ATOM 1426 C CA . PHE A 1 185 ? -44.190 13.013 -3.216 1.00 58.97 185 PHE A CA 1
ATOM 1427 C C . PHE A 1 185 ? -44.821 13.416 -1.868 1.00 58.97 185 PHE A C 1
ATOM 1429 O O . PHE A 1 185 ? -45.590 12.649 -1.300 1.00 58.97 185 PHE A O 1
ATOM 1436 N N . GLY A 1 186 ? -44.478 14.594 -1.334 1.00 54.69 186 GLY A N 1
ATOM 1437 C CA . GLY A 1 186 ? -44.983 15.114 -0.057 1.00 54.69 186 GLY A CA 1
ATOM 1438 C C . GLY A 1 186 ? -46.183 16.064 -0.165 1.00 54.69 186 GLY A C 1
ATOM 1439 O O . GLY A 1 186 ? -46.382 16.854 0.756 1.00 54.69 186 GLY A O 1
ATOM 1440 N N . HIS A 1 187 ? -46.931 16.024 -1.271 1.00 43.75 187 HIS A N 1
ATOM 1441 C CA . HIS A 1 187 ? -48.179 16.767 -1.471 1.00 43.75 187 HIS A CA 1
ATOM 1442 C C . HIS A 1 187 ? -49.336 15.812 -1.735 1.00 43.75 187 HIS A C 1
ATOM 1444 O O . HIS A 1 187 ? -49.145 14.895 -2.565 1.00 43.75 187 HIS A O 1
#

Sequence (187 aa):
MIGVVASILAGFVAGTYITLLAPLVYILALKNRDLGLVAYLIYILYLGGSVEASTLYSYSGLVTTLALSLASILLLDDVLKRKPTFGRVELLTTLFMVVGLVVPEAFLAGVMFYFLLRFRLGVGIFAFLVAMVSVFLIFRSSLDFPGSAATQALVVSAFGIFLAVSSLVWKNLKKREMFRLYRNFGH

pLDDT: mean 84.32, std 9.58, range [43.75, 95.38]

Organism: NCBI:txid187880

Foldseek 3Di:
DLLLLLLCLLCLLQVHPLSVCLVVLLVLLLVPLVSSVVSLVVSVVVVVVPRDQFACPDPSSVLSCLSNVLSSVSSNVSSNVSDDDDDPLSVVLSVQLVVCSVPVVSNNVSSVVVVVVVDPDDPLNVVLVVVLVVCCVVCVVVQVDGNSHVVNVVSVVVSVVVSVVVVVVVVVVVVVVVVVVVVVPPD